Protein AF-A0A2V0P336-F1 (afdb_monomer_lite)

Foldseek 3Di:
DDDDDDDDDDDDPPVPDDDPDDPPPPPDDDVVNLVVQQVVQQVQLVVVLVVQQCDDDVPDGSCVQQVLVSPDRDRHHPVVVVVVCPDPPDCPLVVVVSVCLSVLEAAEEEEEEAPLLQPPPAPDGCPRRPQNVVQVSSCRRRVSYHYHYAYLYYYLDALLVCLVVVPVRDPPPHSYYHYYHPVNLDDDPPDPPRVVSNVSSVVVVVD

Structure (mmCIF, N/CA/C/O backbone):
data_AF-A0A2V0P336-F1
#
_entry.id   AF-A0A2V0P336-F1
#
loop_
_atom_site.group_PDB
_atom_site.id
_atom_site.type_symbol
_atom_site.label_atom_id
_atom_site.label_alt_id
_atom_site.label_comp_id
_atom_site.label_asym_id
_atom_site.label_entity_id
_atom_site.label_seq_id
_atom_site.pdbx_PDB_ins_code
_atom_site.Cartn_x
_atom_site.Cartn_y
_atom_site.Cartn_z
_atom_site.occupancy
_atom_site.B_iso_or_equiv
_atom_site.auth_seq_id
_atom_site.auth_comp_id
_atom_site.auth_asym_id
_atom_site.auth_atom_id
_atom_site.pdbx_PDB_model_num
ATOM 1 N N . MET A 1 1 ? 19.874 -61.525 -12.752 1.00 28.67 1 MET A N 1
ATOM 2 C CA . MET A 1 1 ? 21.130 -60.911 -13.242 1.00 28.67 1 MET A CA 1
ATOM 3 C C . MET A 1 1 ? 20.823 -60.148 -14.526 1.00 28.67 1 MET A C 1
ATOM 5 O O . MET A 1 1 ? 19.992 -60.654 -15.264 1.00 28.67 1 MET A O 1
ATOM 9 N N . PRO A 1 2 ? 21.497 -59.044 -14.878 1.00 37.62 2 PRO A N 1
ATOM 10 C CA . PRO A 1 2 ? 21.950 -57.900 -14.089 1.00 37.62 2 PRO A CA 1
ATOM 11 C C . PRO A 1 2 ? 21.324 -56.574 -14.598 1.00 37.62 2 PRO A C 1
ATOM 13 O O . PRO A 1 2 ? 20.992 -56.417 -15.767 1.00 37.62 2 PRO A O 1
ATOM 16 N N . ARG A 1 3 ? 21.187 -55.595 -13.695 1.00 39.00 3 ARG A N 1
ATOM 17 C CA . ARG A 1 3 ? 20.957 -54.176 -14.029 1.00 39.00 3 ARG A CA 1
ATOM 18 C C . ARG A 1 3 ? 22.261 -53.560 -14.552 1.00 39.00 3 ARG A C 1
ATOM 20 O O . ARG A 1 3 ? 23.296 -53.867 -13.961 1.00 39.00 3 ARG A O 1
ATOM 27 N N . PRO A 1 4 ? 22.237 -52.583 -15.469 1.00 33.78 4 PRO A N 1
ATOM 28 C CA . PRO A 1 4 ? 23.302 -51.598 -15.549 1.00 33.78 4 PRO A CA 1
ATOM 29 C C . PRO A 1 4 ? 22.960 -50.380 -14.670 1.00 33.78 4 PRO A C 1
ATOM 31 O O . PRO A 1 4 ? 21.911 -49.755 -14.813 1.00 33.78 4 PRO A O 1
ATOM 34 N N . ARG A 1 5 ? 23.855 -50.068 -13.725 1.00 34.59 5 ARG A N 1
ATOM 35 C CA . ARG A 1 5 ? 24.052 -48.722 -13.150 1.00 34.59 5 ARG A CA 1
ATOM 36 C C . ARG A 1 5 ? 25.302 -48.092 -13.826 1.00 34.59 5 ARG A C 1
ATOM 38 O O . ARG A 1 5 ? 25.882 -48.736 -14.692 1.00 34.59 5 ARG A O 1
ATOM 45 N N . PRO A 1 6 ? 25.752 -46.891 -13.428 1.00 44.31 6 PRO A N 1
ATOM 46 C CA . PRO A 1 6 ? 25.523 -45.609 -14.084 1.00 44.31 6 PRO A CA 1
ATOM 47 C C . PRO A 1 6 ? 26.838 -45.033 -14.667 1.00 44.31 6 PRO A C 1
ATOM 49 O O . PRO A 1 6 ? 27.887 -45.656 -14.570 1.00 44.31 6 PRO A O 1
ATOM 52 N N . ALA A 1 7 ? 26.772 -43.798 -15.170 1.00 31.38 7 ALA A N 1
ATOM 53 C CA . ALA A 1 7 ? 27.899 -42.913 -15.501 1.00 31.38 7 ALA A CA 1
ATOM 54 C C . ALA A 1 7 ? 28.526 -43.050 -16.901 1.00 31.38 7 ALA A C 1
ATOM 56 O O . ALA A 1 7 ? 29.595 -43.611 -17.086 1.00 31.38 7 ALA A O 1
ATOM 57 N N . LEU A 1 8 ? 27.890 -42.375 -17.856 1.00 29.52 8 LEU A N 1
ATOM 58 C CA . LEU A 1 8 ? 28.533 -41.400 -18.747 1.00 29.52 8 LEU A CA 1
ATOM 59 C C . LEU A 1 8 ? 27.446 -40.335 -18.990 1.00 29.52 8 LEU A C 1
ATOM 61 O O . LEU A 1 8 ? 26.466 -40.585 -19.677 1.00 29.52 8 LEU A O 1
ATOM 65 N N . ALA A 1 9 ? 27.338 -39.289 -18.170 1.00 27.06 9 ALA A N 1
ATOM 66 C CA . ALA A 1 9 ? 28.125 -38.063 -18.272 1.00 27.06 9 ALA A CA 1
ATOM 67 C C . ALA A 1 9 ? 28.260 -37.575 -19.726 1.00 27.06 9 ALA A C 1
ATOM 69 O O . ALA A 1 9 ? 28.961 -38.178 -20.528 1.00 27.06 9 ALA A O 1
ATOM 70 N N . ALA A 1 10 ? 27.612 -36.435 -19.986 1.00 34.81 10 ALA A N 1
ATOM 71 C CA . ALA A 1 10 ? 27.871 -35.518 -21.092 1.00 34.81 10 ALA A CA 1
ATOM 72 C C . ALA A 1 10 ? 27.523 -35.997 -22.513 1.00 34.81 10 ALA A C 1
ATOM 74 O O . ALA A 1 10 ? 28.408 -36.292 -23.302 1.00 34.81 10 ALA A O 1
ATOM 75 N N . ALA A 1 11 ? 26.232 -35.948 -22.862 1.00 31.33 11 ALA A N 1
ATOM 76 C CA . ALA A 1 11 ? 25.760 -35.425 -24.155 1.00 31.33 11 ALA A CA 1
ATOM 77 C C . ALA A 1 11 ? 24.226 -35.494 -24.239 1.00 31.33 11 ALA A C 1
ATOM 79 O O . ALA A 1 11 ? 23.678 -36.409 -24.835 1.00 31.33 11 ALA A O 1
ATOM 80 N N . LEU A 1 12 ? 23.532 -34.543 -23.606 1.00 29.36 12 LEU A N 1
ATOM 81 C CA . LEU A 1 12 ? 22.364 -33.848 -24.183 1.00 29.36 12 LEU A CA 1
ATOM 82 C C . LEU A 1 12 ? 21.959 -32.677 -23.265 1.00 29.36 12 LEU A C 1
ATOM 84 O O . LEU A 1 12 ? 20.810 -32.489 -22.881 1.00 29.36 12 LEU A O 1
ATOM 88 N N . LEU A 1 13 ? 22.963 -31.886 -22.884 1.00 32.00 13 LEU A N 1
ATOM 89 C CA . LEU A 1 13 ? 22.831 -30.635 -22.133 1.00 32.00 13 LEU A CA 1
ATOM 90 C C . LEU A 1 13 ? 22.978 -29.444 -23.097 1.00 32.00 13 LEU A C 1
ATOM 92 O O . LEU A 1 13 ? 23.672 -28.475 -22.823 1.00 32.00 13 LEU A O 1
ATOM 96 N N . LEU A 1 14 ? 22.339 -29.556 -24.265 1.00 32.09 14 LEU A N 1
ATOM 97 C CA . LEU A 1 14 ? 22.326 -28.548 -25.329 1.00 32.09 14 LEU A CA 1
ATOM 98 C C . LEU A 1 14 ? 20.979 -28.581 -26.071 1.00 32.09 14 LEU A C 1
ATOM 100 O O . LEU A 1 14 ? 20.887 -28.809 -27.268 1.00 32.09 14 LEU A O 1
ATOM 104 N N . ALA A 1 15 ? 19.912 -28.349 -25.309 1.00 30.61 15 ALA A N 1
ATOM 105 C CA . ALA A 1 15 ? 18.692 -27.695 -25.797 1.00 30.61 15 ALA A CA 1
ATOM 106 C C . ALA A 1 15 ? 18.216 -26.611 -24.801 1.00 30.61 15 ALA A C 1
ATOM 108 O O . ALA A 1 15 ? 17.053 -26.225 -24.771 1.00 30.61 15 ALA A O 1
ATOM 109 N N . LEU A 1 16 ? 19.150 -26.122 -23.977 1.00 35.59 16 LEU A N 1
ATOM 110 C CA . LEU A 1 16 ? 19.031 -24.984 -23.066 1.00 35.59 16 LEU A CA 1
ATOM 111 C C . LEU A 1 16 ? 20.161 -24.005 -23.401 1.00 35.59 16 LEU A C 1
ATOM 113 O O . LEU A 1 16 ? 21.088 -23.825 -22.626 1.00 35.59 16 LEU A O 1
ATOM 117 N N . CYS A 1 17 ? 20.131 -23.473 -24.621 1.00 37.69 17 CYS A N 1
ATOM 118 C CA . CYS A 1 17 ? 20.831 -22.255 -25.036 1.00 37.69 17 CYS A CA 1
ATOM 119 C C . CYS A 1 17 ? 20.373 -21.929 -26.459 1.00 37.69 17 CYS A C 1
ATOM 121 O O . CYS A 1 17 ? 20.983 -22.328 -27.445 1.00 37.69 17 CYS A O 1
ATOM 123 N N . GLY A 1 18 ? 19.240 -21.241 -26.545 1.00 26.92 18 GLY A N 1
ATOM 124 C CA . GLY A 1 18 ? 18.697 -20.703 -27.781 1.00 26.92 18 GLY A CA 1
ATOM 125 C C . GLY A 1 18 ? 17.983 -19.400 -27.466 1.00 26.92 18 GLY A C 1
ATOM 126 O O . GLY A 1 18 ? 16.852 -19.420 -27.002 1.00 26.92 18 GLY A O 1
ATOM 127 N N . ALA A 1 19 ? 18.693 -18.301 -27.708 1.00 32.72 19 ALA A N 1
ATOM 128 C CA . ALA A 1 19 ? 18.221 -16.921 -27.745 1.00 32.72 19 ALA A CA 1
ATOM 129 C C . ALA A 1 19 ? 17.730 -16.304 -26.421 1.00 32.72 19 ALA A C 1
ATOM 131 O O . ALA A 1 19 ? 16.547 -16.255 -26.089 1.00 32.72 19 ALA A O 1
ATOM 132 N N . ALA A 1 20 ? 18.675 -15.644 -25.751 1.00 39.09 20 ALA A N 1
ATOM 133 C CA . ALA A 1 20 ? 18.420 -14.327 -25.193 1.00 39.09 20 ALA A CA 1
ATOM 134 C C . ALA A 1 20 ? 17.909 -13.399 -26.315 1.00 39.09 20 ALA A C 1
ATOM 136 O O . ALA A 1 20 ? 18.700 -12.848 -27.070 1.00 39.09 20 ALA A O 1
ATOM 137 N N . ALA A 1 21 ? 16.587 -13.300 -26.456 1.00 33.31 21 ALA A N 1
ATOM 138 C CA . ALA A 1 21 ? 15.871 -12.242 -27.172 1.00 33.31 21 ALA A CA 1
ATOM 139 C C . ALA A 1 21 ? 14.367 -12.380 -26.875 1.00 33.31 21 ALA A C 1
ATOM 141 O O . ALA A 1 21 ? 13.582 -12.797 -27.717 1.00 33.31 21 ALA A O 1
ATOM 142 N N . ALA A 1 22 ? 13.956 -12.079 -25.644 1.00 34.31 22 ALA A N 1
ATOM 143 C CA . ALA A 1 22 ? 12.533 -11.980 -25.298 1.00 34.31 22 ALA A CA 1
ATOM 144 C C . ALA A 1 22 ? 12.230 -10.725 -24.466 1.00 34.31 22 ALA A C 1
ATOM 146 O O . ALA A 1 22 ? 11.292 -10.713 -23.674 1.00 34.31 22 ALA A O 1
ATOM 147 N N . ALA A 1 23 ? 13.034 -9.671 -24.639 1.00 35.41 23 ALA A N 1
ATOM 148 C CA . ALA A 1 23 ? 12.802 -8.377 -24.002 1.00 35.41 23 ALA A CA 1
ATOM 149 C C . ALA A 1 23 ? 12.023 -7.382 -24.890 1.00 35.41 23 ALA A C 1
ATOM 151 O O . ALA A 1 23 ? 11.482 -6.430 -24.347 1.00 35.41 23 ALA A O 1
ATOM 152 N N . ASP A 1 24 ? 11.865 -7.632 -26.198 1.00 29.84 24 ASP A N 1
ATOM 153 C CA . ASP A 1 24 ? 11.263 -6.650 -27.128 1.00 29.84 24 ASP A CA 1
ATOM 154 C C . ASP A 1 24 ? 9.905 -7.043 -27.744 1.00 29.84 24 ASP A C 1
ATOM 156 O O . ASP A 1 24 ? 9.356 -6.309 -28.557 1.00 29.84 24 ASP A O 1
ATOM 160 N N . ALA A 1 25 ? 9.288 -8.158 -27.339 1.00 33.72 25 ALA A N 1
ATOM 161 C CA . ALA A 1 25 ? 8.012 -8.600 -27.932 1.00 33.72 25 ALA A CA 1
ATOM 162 C C . ALA A 1 25 ? 6.744 -8.140 -27.177 1.00 33.72 25 ALA A C 1
ATOM 164 O O . ALA A 1 25 ? 5.633 -8.481 -27.575 1.00 33.72 25 ALA A O 1
ATOM 165 N N . ALA A 1 26 ? 6.869 -7.382 -26.081 1.00 41.66 26 ALA A N 1
ATOM 166 C CA . ALA A 1 26 ? 5.711 -6.948 -25.286 1.00 41.66 26 ALA A CA 1
ATOM 167 C C . ALA A 1 26 ? 5.076 -5.626 -25.767 1.00 41.66 26 ALA A C 1
ATOM 169 O O . ALA A 1 26 ? 4.039 -5.219 -25.238 1.00 41.66 26 ALA A O 1
ATOM 170 N N . ALA A 1 27 ? 5.683 -4.951 -26.747 1.00 42.09 27 ALA A N 1
ATOM 171 C CA . ALA A 1 27 ? 5.371 -3.564 -27.085 1.00 42.09 27 ALA A CA 1
ATOM 172 C C . ALA A 1 27 ? 4.472 -3.363 -28.317 1.00 42.09 27 ALA A C 1
ATOM 174 O O . ALA A 1 27 ? 4.346 -2.229 -28.763 1.00 42.09 27 ALA A O 1
ATOM 175 N N . ASP A 1 28 ? 3.807 -4.399 -28.842 1.00 46.00 28 ASP A N 1
ATOM 176 C CA . ASP A 1 28 ? 2.806 -4.183 -29.899 1.00 46.00 28 ASP A CA 1
ATOM 177 C C . ASP A 1 28 ? 1.629 -5.162 -29.831 1.00 46.00 28 ASP A C 1
ATOM 179 O O . ASP A 1 28 ? 1.381 -6.001 -30.696 1.00 46.00 28 ASP A O 1
ATOM 183 N N . MET A 1 29 ? 0.886 -5.085 -28.729 1.00 58.19 29 MET A N 1
ATOM 184 C CA . MET A 1 29 ? -0.449 -5.663 -28.677 1.00 58.19 29 MET A CA 1
ATOM 185 C C . MET A 1 29 ? -1.420 -4.589 -29.160 1.00 58.19 29 MET A C 1
ATOM 187 O O . MET A 1 29 ? -1.592 -3.577 -28.473 1.00 58.19 29 MET A O 1
ATOM 191 N N . SER A 1 30 ? -2.033 -4.797 -30.330 1.00 75.00 30 SER A N 1
ATOM 192 C CA . SER A 1 30 ? -3.002 -3.845 -30.886 1.00 75.00 30 SER A CA 1
ATOM 193 C C . SER A 1 30 ? -4.080 -3.514 -29.852 1.00 75.00 30 SER A C 1
ATOM 195 O O . SER A 1 30 ? -4.461 -4.366 -29.042 1.00 75.00 30 SER A O 1
ATOM 197 N N . ASP A 1 31 ? -4.595 -2.285 -29.852 1.00 80.50 31 ASP A N 1
ATOM 198 C CA . ASP A 1 31 ? -5.580 -1.862 -28.847 1.00 80.50 31 ASP A CA 1
ATOM 199 C C . ASP A 1 31 ? -6.822 -2.766 -28.830 1.00 80.50 31 ASP A C 1
ATOM 201 O O . ASP A 1 31 ? -7.370 -3.057 -27.768 1.00 80.50 31 ASP A O 1
ATOM 205 N N . ALA A 1 32 ? -7.178 -3.352 -29.977 1.00 80.69 32 ALA A N 1
ATOM 206 C CA . ALA A 1 32 ? -8.213 -4.377 -30.079 1.00 80.69 32 ALA A CA 1
ATOM 207 C C . ALA A 1 32 ? -7.883 -5.662 -29.293 1.00 80.69 32 ALA A C 1
ATOM 209 O O . ALA A 1 32 ? -8.769 -6.280 -28.704 1.00 80.69 32 ALA A O 1
ATOM 210 N N . ALA A 1 33 ? -6.621 -6.096 -29.270 1.00 80.75 33 ALA A N 1
ATOM 211 C CA . ALA A 1 33 ? -6.188 -7.245 -28.479 1.00 80.75 33 ALA A CA 1
ATOM 212 C C . ALA A 1 33 ? -6.187 -6.938 -26.972 1.00 80.75 33 ALA A C 1
ATOM 214 O O . ALA A 1 33 ? -6.624 -7.781 -26.184 1.00 80.75 33 ALA A O 1
ATOM 215 N N . LYS A 1 34 ? -5.778 -5.725 -26.570 1.00 79.69 34 LYS A N 1
ATOM 216 C CA . LYS A 1 34 ? -5.887 -5.268 -25.172 1.00 79.69 34 LYS A CA 1
ATOM 217 C C . LYS A 1 34 ? -7.346 -5.224 -24.717 1.00 79.69 34 LYS A C 1
ATOM 219 O O . LYS A 1 34 ? -7.657 -5.717 -23.634 1.00 79.69 34 LYS A O 1
ATOM 224 N N . GLU A 1 35 ? -8.241 -4.712 -25.557 1.00 84.56 35 GLU A N 1
ATOM 225 C CA . GLU A 1 35 ? -9.665 -4.608 -25.232 1.00 84.56 35 GLU A CA 1
ATOM 226 C C . GLU A 1 35 ? -10.336 -5.984 -25.133 1.00 84.56 35 GLU A C 1
ATOM 228 O O . GLU A 1 35 ? -11.036 -6.262 -24.160 1.00 84.56 35 GLU A O 1
ATOM 233 N N . ARG A 1 36 ? -10.034 -6.909 -26.056 1.00 84.00 36 ARG A N 1
ATOM 234 C CA . ARG A 1 36 ? -10.484 -8.310 -25.952 1.00 84.00 36 ARG A CA 1
ATOM 235 C C . ARG A 1 36 ? -10.001 -8.982 -24.666 1.00 84.00 36 ARG A C 1
ATOM 237 O O . ARG A 1 36 ? -10.772 -9.688 -24.021 1.00 84.00 36 ARG A O 1
ATOM 244 N N . SER A 1 37 ? -8.746 -8.750 -24.277 1.00 82.56 37 SER A N 1
ATOM 245 C CA . SER A 1 37 ? -8.184 -9.283 -23.029 1.00 82.56 37 SER A CA 1
ATOM 246 C C . SER A 1 37 ? -8.922 -8.748 -21.795 1.00 82.56 37 SER A C 1
ATOM 248 O O . SER A 1 37 ? -9.292 -9.523 -20.911 1.00 82.56 37 SER A O 1
ATOM 250 N N . ARG A 1 38 ? -9.223 -7.442 -21.762 1.00 83.62 38 ARG A N 1
ATOM 251 C CA . ARG A 1 38 ? -10.009 -6.804 -20.691 1.00 83.62 38 ARG A CA 1
ATOM 252 C C . ARG A 1 38 ? -11.441 -7.330 -20.624 1.00 83.62 38 ARG A C 1
ATOM 254 O O . ARG A 1 38 ? -11.927 -7.609 -19.529 1.00 83.62 38 ARG A O 1
ATOM 261 N N . ALA A 1 39 ? -12.104 -7.501 -21.767 1.00 85.69 39 ALA A N 1
ATOM 262 C CA . ALA A 1 39 ? -13.455 -8.056 -21.830 1.00 85.69 39 ALA A CA 1
ATOM 263 C C . ALA A 1 39 ? -13.496 -9.492 -21.281 1.00 85.69 39 ALA A C 1
ATOM 265 O O . ALA A 1 39 ? -14.290 -9.791 -20.389 1.00 85.69 39 ALA A O 1
ATOM 266 N N . ALA A 1 40 ? -12.568 -10.347 -21.721 1.00 85.00 40 ALA A N 1
ATOM 267 C CA . ALA A 1 40 ? -12.447 -11.716 -21.223 1.00 85.00 40 ALA A CA 1
ATOM 268 C C . ALA A 1 40 ? -12.114 -11.767 -19.720 1.00 85.00 40 ALA A C 1
ATOM 270 O O . ALA A 1 40 ? -12.647 -12.603 -18.989 1.00 85.00 40 ALA A O 1
ATOM 271 N N . ALA A 1 41 ? -11.251 -10.869 -19.228 1.00 86.38 41 ALA A N 1
ATOM 272 C CA . ALA A 1 41 ? -10.976 -10.737 -17.798 1.00 86.38 41 ALA A CA 1
ATOM 273 C C . ALA A 1 41 ? -12.244 -10.356 -17.022 1.00 86.38 41 ALA A C 1
ATOM 275 O O . ALA A 1 41 ? -12.536 -10.955 -15.986 1.00 86.38 41 ALA A O 1
ATOM 276 N N . SER A 1 42 ? -13.009 -9.394 -17.541 1.00 86.88 42 SER A N 1
ATOM 277 C CA . SER A 1 42 ? -14.255 -8.938 -16.935 1.00 86.88 42 SER A CA 1
ATOM 278 C C . SER A 1 42 ? -15.271 -10.072 -16.821 1.00 86.88 42 SER A C 1
ATOM 280 O O . SER A 1 42 ? -15.809 -10.282 -15.738 1.00 86.88 42 SER A O 1
ATOM 282 N N . GLU A 1 43 ? -15.490 -10.854 -17.878 1.00 87.62 43 GLU A N 1
ATOM 283 C CA . GLU A 1 43 ? -16.405 -12.004 -17.859 1.00 87.62 43 GLU A CA 1
ATOM 284 C C . GLU A 1 43 ? -15.997 -13.053 -16.807 1.00 87.62 43 GLU A C 1
ATOM 286 O O . GLU A 1 43 ? -16.818 -13.502 -16.000 1.00 87.62 43 GLU A O 1
ATOM 291 N N . GLN A 1 44 ? -14.702 -13.383 -16.732 1.00 89.12 44 GLN A N 1
ATOM 292 C CA . GLN A 1 44 ? -14.175 -14.313 -15.726 1.00 89.12 44 GLN A CA 1
ATOM 293 C C . GLN A 1 44 ? -14.404 -13.811 -14.294 1.00 89.12 44 GLN A C 1
ATOM 295 O O . GLN A 1 44 ? -14.733 -14.601 -13.400 1.00 89.12 44 GLN A O 1
ATOM 300 N N . TRP A 1 45 ? -14.228 -12.508 -14.061 1.00 89.31 45 TRP A N 1
ATOM 301 C CA . TRP A 1 45 ? -14.500 -11.896 -12.765 1.00 89.31 45 TRP A CA 1
ATOM 302 C C . TRP A 1 45 ? -15.986 -11.879 -12.437 1.00 89.31 45 TRP A C 1
ATOM 304 O O . TRP A 1 45 ? -16.331 -12.271 -11.326 1.00 89.31 45 TRP A O 1
ATOM 314 N N . HIS A 1 46 ? -16.863 -11.542 -13.385 1.00 87.62 46 HIS A N 1
ATOM 315 C CA . HIS A 1 46 ? -18.314 -11.598 -13.186 1.00 87.62 46 HIS A CA 1
ATOM 316 C C . HIS A 1 46 ? -18.760 -12.991 -12.729 1.00 87.62 46 HIS A C 1
ATOM 318 O O . HIS A 1 46 ? -19.380 -13.125 -11.674 1.00 87.62 46 HIS A O 1
ATOM 324 N N . GLY A 1 47 ? -18.360 -14.051 -13.440 1.00 87.19 47 GLY A N 1
ATOM 325 C CA . GLY A 1 47 ? -18.711 -15.422 -13.057 1.00 87.19 47 GLY A CA 1
ATOM 326 C C . GLY A 1 47 ? -18.111 -15.864 -11.713 1.00 87.19 47 GLY A C 1
ATOM 327 O O . GLY A 1 47 ? -18.666 -16.717 -11.015 1.00 87.19 47 GLY A O 1
ATOM 328 N N . ARG A 1 48 ? -16.963 -15.308 -11.310 1.00 86.62 48 ARG A N 1
ATOM 329 C CA . ARG A 1 48 ? -16.343 -15.595 -10.007 1.00 86.62 48 ARG A CA 1
ATOM 330 C C . ARG A 1 48 ? -17.036 -14.858 -8.865 1.00 86.62 48 ARG A C 1
ATOM 332 O O . ARG A 1 48 ? -17.325 -15.478 -7.846 1.00 86.62 48 ARG A O 1
ATOM 339 N N . LEU A 1 49 ? -17.292 -13.566 -9.034 1.00 85.62 49 LEU A N 1
ATOM 340 C CA . LEU A 1 49 ? -17.946 -12.720 -8.041 1.00 85.62 49 LEU A CA 1
ATOM 341 C C . LEU A 1 49 ? -19.398 -13.151 -7.833 1.00 85.62 49 LEU A C 1
ATOM 343 O O . LEU A 1 49 ? -19.820 -13.240 -6.689 1.00 85.62 49 LEU A O 1
ATOM 347 N N . HIS A 1 50 ? -20.114 -13.543 -8.893 1.00 85.69 50 HIS A N 1
ATOM 348 C CA . HIS A 1 50 ? -21.457 -14.122 -8.785 1.00 85.69 50 HIS A CA 1
ATOM 349 C C . HIS A 1 50 ? -21.472 -15.384 -7.909 1.00 85.69 50 HIS A C 1
ATOM 351 O O . HIS A 1 50 ? -22.309 -15.526 -7.022 1.00 85.69 50 HIS A O 1
ATOM 357 N N . ARG A 1 51 ? -20.505 -16.293 -8.103 1.00 87.19 51 ARG A N 1
ATOM 358 C CA . ARG A 1 51 ? -20.375 -17.496 -7.263 1.00 87.19 51 ARG A CA 1
ATOM 359 C C . ARG A 1 51 ? -20.042 -17.166 -5.814 1.00 87.19 51 ARG A C 1
ATOM 361 O O . ARG A 1 51 ? -20.584 -17.807 -4.926 1.00 87.19 51 ARG A O 1
ATOM 368 N N . LEU A 1 52 ? -19.164 -16.190 -5.579 1.00 85.88 52 LEU A N 1
ATOM 369 C CA . LEU A 1 52 ? -18.831 -15.742 -4.225 1.00 85.88 52 LEU A CA 1
ATOM 370 C C . LEU A 1 52 ? -20.033 -15.095 -3.537 1.00 85.88 52 LEU A C 1
ATOM 372 O O . LEU A 1 52 ? -20.298 -15.409 -2.387 1.00 85.88 52 LEU A O 1
ATOM 376 N N . ALA A 1 53 ? -20.773 -14.245 -4.245 1.00 84.38 53 ALA A N 1
ATOM 377 C CA . ALA A 1 53 ? -21.973 -13.583 -3.748 1.00 84.38 53 ALA A CA 1
ATOM 378 C C . ALA A 1 53 ? -23.076 -14.583 -3.356 1.00 84.38 53 ALA A C 1
ATOM 380 O O . ALA A 1 53 ? -23.787 -14.354 -2.383 1.00 84.38 53 ALA A O 1
ATOM 381 N N . ALA A 1 54 ? -23.181 -15.709 -4.068 1.00 86.62 54 ALA A N 1
ATOM 382 C CA . ALA A 1 54 ? -24.143 -16.769 -3.769 1.00 86.62 54 ALA A CA 1
ATOM 383 C C . ALA A 1 54 ? -23.790 -17.615 -2.528 1.00 86.62 54 ALA A C 1
ATOM 385 O O . ALA A 1 54 ? -24.630 -18.385 -2.062 1.00 86.62 54 ALA A O 1
ATOM 386 N N . LEU A 1 55 ? -22.566 -17.510 -1.994 1.00 88.31 55 LEU A N 1
ATOM 387 C CA . LEU A 1 55 ? -22.180 -18.241 -0.788 1.00 88.31 55 LEU A CA 1
ATOM 388 C C . LEU A 1 55 ? -22.923 -17.694 0.432 1.00 88.31 55 LEU A C 1
ATOM 390 O O . LEU A 1 55 ? -23.039 -16.482 0.623 1.00 88.31 55 LEU A O 1
ATOM 394 N N . ARG A 1 56 ? -23.369 -18.612 1.289 1.00 86.50 56 ARG A N 1
ATOM 395 C CA . ARG A 1 56 ? -23.967 -18.306 2.587 1.00 86.50 56 ARG A CA 1
ATOM 396 C C . ARG A 1 56 ? -23.113 -18.902 3.695 1.00 86.50 56 ARG A C 1
ATOM 398 O O . ARG A 1 56 ? -22.582 -20.001 3.541 1.00 86.50 56 ARG A O 1
ATOM 405 N N . VAL A 1 57 ? -22.979 -18.158 4.781 1.00 80.25 57 VAL A N 1
ATOM 406 C CA . VAL A 1 57 ? -22.387 -18.614 6.037 1.00 80.25 57 VAL A CA 1
ATOM 407 C C . VAL A 1 57 ? -23.439 -18.355 7.099 1.00 80.25 57 VAL A C 1
ATOM 409 O O . VAL A 1 57 ? -23.773 -17.200 7.363 1.00 80.25 57 VAL A O 1
ATOM 412 N N . ASP A 1 58 ? -24.001 -19.434 7.636 1.00 85.06 58 ASP A N 1
ATOM 413 C CA . ASP A 1 58 ? -25.200 -19.394 8.473 1.00 85.06 58 ASP A CA 1
ATOM 414 C C . ASP A 1 58 ? -26.319 -18.591 7.776 1.00 85.06 58 ASP A C 1
ATOM 416 O O . ASP A 1 58 ? -26.634 -18.829 6.602 1.00 85.06 58 ASP A O 1
ATOM 420 N N . ASP A 1 59 ? -26.889 -17.601 8.461 1.00 83.56 59 ASP A N 1
ATOM 421 C CA . ASP A 1 59 ? -27.966 -16.767 7.929 1.00 83.56 59 ASP A CA 1
ATOM 422 C C . ASP A 1 59 ? -27.475 -15.614 7.035 1.00 83.56 59 ASP A C 1
ATOM 424 O O . ASP A 1 59 ? -28.283 -14.978 6.351 1.00 83.56 59 ASP A O 1
ATOM 428 N N . PHE A 1 60 ? -26.163 -15.365 6.960 1.00 78.69 60 PHE A N 1
ATOM 429 C CA . PHE A 1 60 ? -25.586 -14.251 6.204 1.00 78.69 60 PHE A CA 1
ATOM 430 C C . PHE A 1 60 ? -25.164 -14.683 4.799 1.00 78.69 60 PHE A C 1
ATOM 432 O O . PHE A 1 60 ? -24.441 -15.670 4.631 1.00 78.69 60 PHE A O 1
ATOM 439 N N . SER A 1 61 ? -25.547 -13.922 3.766 1.00 83.62 61 SER A N 1
ATOM 440 C CA . SER A 1 61 ? -24.895 -14.081 2.464 1.00 83.62 61 SER A CA 1
ATOM 441 C C . SER A 1 61 ? -23.598 -13.279 2.407 1.00 83.62 61 SER A C 1
ATOM 443 O O . SER A 1 61 ? -23.466 -12.184 2.962 1.00 83.62 61 SER A O 1
ATOM 445 N N . VAL A 1 62 ? -22.624 -13.820 1.683 1.00 82.62 62 VAL A N 1
ATOM 446 C CA . VAL A 1 62 ? -21.369 -13.126 1.389 1.00 82.62 62 VAL A CA 1
ATOM 447 C C . VAL A 1 62 ? -21.626 -11.841 0.595 1.00 82.62 62 VAL A C 1
ATOM 449 O O . VAL A 1 62 ? -20.884 -10.873 0.757 1.00 82.62 62 VAL A O 1
ATOM 452 N N . ALA A 1 63 ? -22.682 -11.796 -0.223 1.00 83.00 63 ALA A N 1
ATOM 453 C CA . ALA A 1 63 ? -23.090 -10.583 -0.927 1.00 83.00 63 ALA A CA 1
ATOM 454 C C . ALA A 1 63 ? -23.517 -9.465 0.035 1.00 83.00 63 ALA A C 1
ATOM 456 O O . ALA A 1 63 ? -23.143 -8.313 -0.178 1.00 83.00 63 ALA A O 1
ATOM 457 N N . ASP A 1 64 ? -24.239 -9.797 1.105 1.00 80.62 64 ASP A N 1
ATOM 458 C CA . ASP A 1 64 ? -24.710 -8.811 2.085 1.00 80.62 64 ASP A CA 1
ATOM 459 C C . ASP A 1 64 ? -23.543 -8.223 2.884 1.00 80.62 64 ASP A C 1
ATOM 461 O O . ASP A 1 64 ? -23.498 -7.023 3.153 1.00 80.62 64 ASP A O 1
ATOM 465 N N . LEU A 1 65 ? -22.563 -9.064 3.226 1.00 76.94 65 LEU A N 1
ATOM 466 C CA . LEU A 1 65 ? -21.415 -8.658 4.034 1.00 76.94 65 LEU A CA 1
ATOM 467 C C . LEU A 1 65 ? -20.327 -7.947 3.218 1.00 76.94 65 LEU A C 1
ATOM 469 O O . LEU A 1 65 ? -19.741 -6.968 3.675 1.00 76.94 65 LEU A O 1
ATOM 473 N N . LEU A 1 66 ? -20.021 -8.461 2.024 1.00 81.81 66 LEU A N 1
ATOM 474 C CA . LEU A 1 66 ? -18.875 -8.040 1.213 1.00 81.81 66 LEU A CA 1
ATOM 475 C C . LEU A 1 66 ? -19.282 -7.409 -0.118 1.00 81.81 66 LEU A C 1
ATOM 477 O O . LEU A 1 66 ? -18.411 -7.100 -0.922 1.00 81.81 66 LEU A O 1
ATOM 481 N N . GLY A 1 67 ? -20.567 -7.165 -0.370 1.00 79.94 67 GLY A N 1
ATOM 482 C CA . GLY A 1 67 ? -21.058 -6.573 -1.618 1.00 79.94 67 GLY A CA 1
ATOM 483 C C . GLY A 1 67 ? -20.298 -5.317 -2.069 1.00 79.94 67 GLY A C 1
ATOM 484 O O . GLY A 1 67 ? -19.900 -5.245 -3.230 1.00 79.94 67 GLY A O 1
ATOM 485 N N . PRO A 1 68 ? -20.027 -4.328 -1.195 1.00 81.62 68 PRO A N 1
ATOM 486 C CA . PRO A 1 68 ? -19.178 -3.187 -1.544 1.00 81.62 68 PRO A CA 1
ATOM 487 C C . PRO A 1 68 ? -17.737 -3.569 -1.931 1.00 81.62 68 PRO A C 1
ATOM 489 O O . PRO A 1 68 ? -17.217 -3.056 -2.916 1.00 81.62 68 PRO A O 1
ATOM 492 N N . VAL A 1 69 ? -17.121 -4.519 -1.221 1.00 80.69 69 VAL A N 1
ATOM 493 C CA . VAL A 1 69 ? -15.767 -5.041 -1.501 1.00 80.69 69 VAL A CA 1
ATOM 494 C C . VAL A 1 69 ? -15.733 -5.771 -2.851 1.00 80.69 69 VAL A C 1
ATOM 496 O O . VAL A 1 69 ? -14.812 -5.612 -3.647 1.00 80.69 69 VAL A O 1
ATOM 499 N N . LEU A 1 70 ? -16.769 -6.560 -3.139 1.00 78.75 70 LEU A N 1
ATOM 500 C CA . LEU A 1 70 ? -16.886 -7.372 -4.350 1.00 78.75 70 LEU A CA 1
ATOM 501 C C . LEU A 1 70 ? -17.211 -6.548 -5.605 1.00 78.75 70 LEU A C 1
ATOM 503 O O . LEU A 1 70 ? -17.096 -7.074 -6.707 1.00 78.75 70 LEU A O 1
ATOM 507 N N . ARG A 1 71 ? -17.582 -5.267 -5.469 1.00 79.38 71 ARG A N 1
ATOM 508 C CA . ARG A 1 71 ? -17.886 -4.369 -6.599 1.00 79.38 71 ARG A CA 1
ATOM 509 C C . ARG A 1 71 ? -16.650 -3.812 -7.313 1.00 79.38 71 ARG A C 1
ATOM 511 O O . ARG A 1 71 ? -16.797 -3.085 -8.294 1.00 79.38 71 ARG A O 1
ATOM 518 N N . HIS A 1 72 ? -15.441 -4.143 -6.862 1.00 82.06 72 HIS A N 1
ATOM 519 C CA . HIS A 1 72 ? -14.218 -3.705 -7.526 1.00 82.06 72 HIS A CA 1
ATOM 520 C C . HIS A 1 72 ? -14.135 -4.216 -8.975 1.00 82.06 72 HIS A C 1
ATOM 522 O O . HIS A 1 72 ? -14.264 -5.413 -9.242 1.00 82.06 72 HIS A O 1
ATOM 528 N N . ARG A 1 73 ? -13.862 -3.306 -9.918 1.00 82.19 73 ARG A N 1
ATOM 529 C CA . ARG A 1 73 ? -13.623 -3.656 -11.319 1.00 82.19 73 ARG A CA 1
ATOM 530 C C . ARG A 1 73 ? -12.155 -4.021 -11.515 1.00 82.19 73 ARG A C 1
ATOM 532 O O . ARG A 1 73 ? -11.288 -3.157 -11.502 1.00 82.19 73 ARG A O 1
ATOM 539 N N . TYR A 1 74 ? -11.898 -5.297 -11.760 1.00 82.44 74 TYR A N 1
ATOM 540 C CA . TYR A 1 74 ? -10.563 -5.788 -12.079 1.00 82.44 74 TYR A CA 1
ATOM 541 C C . TYR A 1 74 ? -10.228 -5.579 -13.560 1.00 82.44 74 TYR A C 1
ATOM 543 O O . TYR A 1 74 ? -11.013 -5.938 -14.438 1.00 82.44 74 TYR A O 1
ATOM 551 N N . GLU A 1 75 ? -9.032 -5.061 -13.835 1.00 82.25 75 GLU A N 1
ATOM 552 C CA . GLU A 1 75 ? -8.521 -4.893 -15.205 1.00 82.25 75 GLU A CA 1
ATOM 553 C C . GLU A 1 75 ? -7.721 -6.104 -15.703 1.00 82.25 75 GLU A C 1
ATOM 555 O O . GLU A 1 75 ? -7.612 -6.328 -16.908 1.00 82.25 75 GLU A O 1
ATOM 560 N N . LEU A 1 76 ? -7.174 -6.900 -14.779 1.00 86.94 76 LEU A N 1
ATOM 561 C CA . LEU A 1 76 ? -6.361 -8.076 -15.084 1.00 86.94 76 LEU A CA 1
ATOM 562 C C . LEU A 1 76 ? -7.166 -9.373 -14.903 1.00 86.94 76 LEU A C 1
ATOM 564 O O . LEU A 1 76 ? -7.970 -9.464 -13.968 1.00 86.94 76 LEU A O 1
ATOM 568 N N . PRO A 1 77 ? -6.919 -10.422 -15.714 1.00 89.06 77 PRO A N 1
ATOM 569 C CA . PRO A 1 77 ? -7.506 -11.741 -15.505 1.00 89.06 77 PRO A CA 1
ATOM 570 C C . PRO A 1 77 ? -7.257 -12.284 -14.085 1.00 89.06 77 PRO A C 1
ATOM 572 O O . PRO A 1 77 ? -6.170 -12.079 -13.528 1.00 89.06 77 PRO A O 1
ATOM 575 N N . PRO A 1 78 ? -8.188 -13.067 -13.504 1.00 88.12 78 PRO A N 1
ATOM 576 C CA . PRO A 1 78 ? -8.027 -13.642 -12.168 1.00 88.12 78 PRO A CA 1
ATOM 577 C C . PRO A 1 78 ? -6.727 -14.428 -11.966 1.00 88.12 78 PRO A C 1
ATOM 579 O O . PRO A 1 78 ? -6.194 -14.466 -10.860 1.00 88.12 78 PRO A O 1
ATOM 582 N N . THR A 1 79 ? -6.209 -15.074 -13.013 1.00 89.62 79 THR A N 1
ATOM 583 C CA . THR A 1 79 ? -4.941 -15.816 -12.966 1.00 89.62 79 THR A CA 1
ATOM 584 C C . THR A 1 79 ? -3.733 -14.897 -12.794 1.00 89.62 79 THR A C 1
ATOM 586 O O . THR A 1 79 ? -2.817 -15.257 -12.061 1.00 89.62 79 THR A O 1
ATOM 589 N N . GLN A 1 80 ? -3.732 -13.711 -13.407 1.00 90.06 80 GLN A N 1
ATOM 590 C CA . GLN A 1 80 ? -2.669 -12.719 -13.238 1.00 90.06 80 GLN A CA 1
ATOM 591 C C . GLN A 1 80 ? -2.733 -12.070 -11.855 1.00 90.06 80 GLN A C 1
ATOM 593 O O . GLN A 1 80 ? -1.712 -11.986 -11.182 1.00 90.06 80 GLN A O 1
ATOM 598 N N . VAL A 1 81 ? -3.934 -11.727 -11.377 1.00 89.00 81 VAL A N 1
ATOM 599 C CA . VAL A 1 81 ? -4.115 -11.216 -10.007 1.00 89.00 81 VAL A CA 1
ATOM 600 C C . VAL A 1 81 ? -3.668 -12.249 -8.970 1.00 89.00 81 VAL A C 1
ATOM 602 O O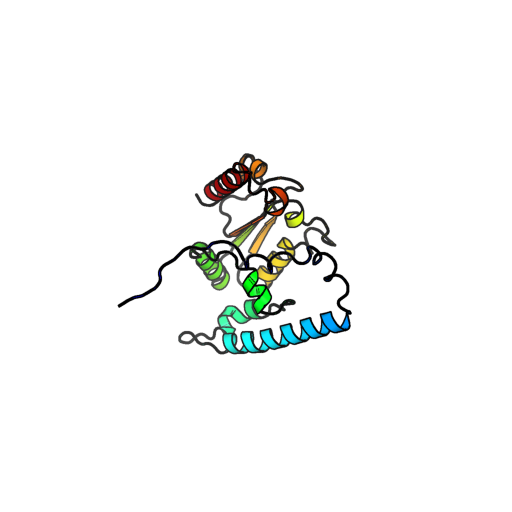 . VAL A 1 81 ? -3.003 -11.912 -8.004 1.00 89.00 81 VAL A O 1
ATOM 605 N N . LYS A 1 82 ? -3.945 -13.542 -9.175 1.00 89.56 82 LYS A N 1
ATOM 606 C CA . LYS A 1 82 ? -3.440 -14.589 -8.269 1.00 89.56 82 LYS A CA 1
ATOM 607 C C . LYS A 1 82 ? -1.910 -14.661 -8.228 1.00 89.56 82 LYS A C 1
ATOM 609 O O . LYS A 1 82 ? -1.368 -14.978 -7.177 1.00 89.56 82 LYS A O 1
ATOM 614 N N . LYS A 1 83 ? -1.220 -14.364 -9.335 1.00 91.31 83 LYS A N 1
ATOM 615 C CA . LYS A 1 83 ? 0.252 -14.351 -9.387 1.00 91.31 83 LYS A CA 1
ATOM 616 C C . LYS A 1 83 ? 0.871 -13.189 -8.607 1.00 91.31 83 LYS A C 1
ATOM 618 O O . LYS A 1 83 ? 2.046 -13.278 -8.274 1.00 91.31 83 LYS A O 1
ATOM 623 N N . SER A 1 84 ? 0.114 -12.134 -8.291 1.00 90.81 84 SER A N 1
ATOM 624 C CA . SER A 1 84 ? 0.624 -11.042 -7.451 1.00 90.81 84 SER A CA 1
ATOM 625 C C . SER A 1 84 ? 0.718 -11.427 -5.970 1.00 90.81 84 SER A C 1
ATOM 627 O O . SER A 1 84 ? 1.376 -10.733 -5.199 1.00 90.81 84 SER A O 1
ATOM 629 N N . LEU A 1 85 ? 0.081 -12.528 -5.550 1.00 92.25 85 LEU A N 1
ATOM 630 C CA . LEU A 1 85 ? 0.183 -13.041 -4.188 1.00 92.25 85 LEU A CA 1
ATOM 631 C C . LEU A 1 85 ? 1.456 -13.883 -4.036 1.00 92.25 85 LEU A C 1
ATOM 633 O O . LEU A 1 85 ? 1.445 -15.092 -4.254 1.00 92.25 85 LEU A O 1
ATOM 637 N N . VAL A 1 86 ? 2.551 -13.232 -3.644 1.00 92.44 86 VAL A N 1
ATOM 638 C CA . VAL A 1 86 ? 3.857 -13.889 -3.452 1.00 92.44 86 VAL A CA 1
ATOM 639 C C . VAL A 1 86 ? 3.916 -14.658 -2.130 1.00 92.44 86 VAL A C 1
ATOM 641 O O . VAL A 1 86 ? 4.436 -15.769 -2.073 1.00 92.44 86 VAL A O 1
ATOM 644 N N . TYR A 1 87 ? 3.367 -14.083 -1.058 1.00 91.81 87 TYR A N 1
ATOM 645 C CA . TYR A 1 87 ? 3.374 -14.680 0.274 1.00 91.81 87 TYR A CA 1
ATOM 646 C C . TYR A 1 87 ? 2.136 -14.241 1.057 1.00 91.81 87 TYR A C 1
ATOM 648 O O . TYR A 1 87 ? 1.913 -13.049 1.249 1.00 91.81 87 TYR A O 1
ATOM 656 N N . LEU A 1 88 ? 1.320 -15.200 1.507 1.00 89.88 88 LEU A N 1
ATOM 657 C CA . LEU A 1 88 ? 0.119 -14.906 2.300 1.00 89.88 88 LEU A CA 1
ATOM 658 C C . LEU A 1 88 ? 0.444 -14.696 3.787 1.00 89.88 88 LEU A C 1
ATOM 660 O O . LEU A 1 88 ? -0.204 -13.889 4.452 1.00 89.88 88 LEU A O 1
ATOM 664 N N . GLY A 1 89 ? 1.439 -15.428 4.295 1.00 90.12 89 GLY A N 1
ATOM 665 C CA . GLY A 1 89 ? 1.852 -15.393 5.694 1.00 90.12 89 GLY A CA 1
ATOM 666 C C . GLY A 1 89 ? 0.726 -15.649 6.701 1.00 90.12 89 GLY A C 1
ATOM 667 O O . GLY A 1 89 ? -0.344 -16.171 6.380 1.00 90.12 89 GLY A O 1
ATOM 668 N N . ALA A 1 90 ? 0.984 -15.272 7.954 1.00 92.69 90 ALA A N 1
ATOM 669 C CA . ALA A 1 90 ? -0.032 -15.241 8.995 1.00 92.69 90 ALA A CA 1
ATOM 670 C C . ALA A 1 90 ? -0.865 -13.959 8.857 1.00 92.69 90 ALA A C 1
ATOM 672 O O . ALA A 1 90 ? -0.372 -12.852 9.049 1.00 92.69 90 ALA A O 1
ATOM 673 N N . ASN A 1 91 ? -2.153 -14.104 8.562 1.00 93.19 91 ASN A N 1
ATOM 674 C CA . ASN A 1 91 ? -3.057 -12.991 8.264 1.00 93.19 91 ASN A CA 1
ATOM 675 C C . ASN A 1 91 ? -4.009 -12.644 9.423 1.00 93.19 91 ASN A C 1
ATOM 677 O O . ASN A 1 91 ? -5.044 -12.025 9.196 1.00 93.19 91 ASN A O 1
ATOM 681 N N . GLN A 1 92 ? -3.690 -13.021 10.666 1.00 96.38 92 GLN A N 1
ATOM 682 C CA . GLN A 1 92 ? -4.560 -12.738 11.817 1.00 96.38 92 GLN A CA 1
ATOM 683 C C . GLN A 1 92 ? -4.751 -11.234 12.064 1.00 96.38 92 GLN A C 1
ATOM 685 O O . GLN A 1 92 ? -5.884 -10.786 12.224 1.00 96.38 92 GLN A O 1
ATOM 690 N N . ARG A 1 93 ? -3.670 -10.439 12.009 1.00 95.56 93 ARG A N 1
ATOM 691 C CA . ARG A 1 93 ? -3.747 -8.972 12.148 1.00 95.56 93 ARG A CA 1
ATOM 692 C C . ARG A 1 93 ? -4.578 -8.342 11.025 1.00 95.56 93 ARG A C 1
ATOM 694 O O . ARG A 1 93 ? -5.442 -7.518 11.293 1.00 95.56 93 ARG A O 1
ATOM 701 N N . LEU A 1 94 ? -4.404 -8.806 9.785 1.00 95.31 94 LEU A N 1
ATOM 702 C CA . LEU A 1 94 ? -5.214 -8.343 8.655 1.00 95.31 94 LEU A CA 1
ATOM 703 C C . LEU A 1 94 ? -6.694 -8.729 8.806 1.00 95.31 94 LEU A C 1
ATOM 705 O O . LEU A 1 94 ? -7.568 -7.913 8.539 1.00 95.31 94 LEU A O 1
ATOM 709 N N . ARG A 1 95 ? -6.997 -9.946 9.277 1.00 95.12 95 ARG A N 1
ATOM 710 C CA . ARG A 1 95 ? -8.377 -10.373 9.568 1.00 95.12 95 ARG A CA 1
ATOM 711 C C . ARG A 1 95 ? -9.027 -9.512 10.649 1.00 95.12 95 ARG A C 1
ATOM 713 O O . ARG A 1 95 ? -10.200 -9.192 10.498 1.00 95.12 95 ARG A O 1
ATOM 720 N N . ARG A 1 96 ? -8.279 -9.099 11.683 1.00 97.12 96 ARG A N 1
ATOM 721 C CA . ARG A 1 96 ? -8.751 -8.116 12.674 1.00 97.12 96 ARG A CA 1
ATOM 722 C C . ARG A 1 96 ? -9.131 -6.798 11.998 1.00 97.12 96 ARG A C 1
ATOM 724 O O . ARG A 1 96 ? -10.238 -6.332 12.218 1.00 97.12 96 ARG A O 1
ATOM 731 N N . VAL A 1 97 ? -8.264 -6.239 11.149 1.00 97.25 97 VAL A N 1
ATOM 732 C CA . VAL A 1 97 ? -8.557 -4.986 10.424 1.00 97.25 97 VAL A CA 1
ATOM 733 C C . VAL A 1 97 ? -9.814 -5.127 9.566 1.00 97.25 97 VAL A C 1
ATOM 735 O O . VAL A 1 97 ? -10.690 -4.272 9.616 1.00 97.25 97 VAL A O 1
ATOM 738 N N . VAL A 1 98 ? -9.949 -6.227 8.819 1.00 94.00 98 VAL A N 1
ATOM 739 C CA . VAL A 1 98 ? -11.150 -6.489 8.008 1.00 94.00 98 VAL A CA 1
ATOM 740 C C . VAL A 1 98 ? -12.397 -6.609 8.882 1.00 94.00 98 VAL A C 1
ATOM 742 O O . VAL A 1 98 ? -13.421 -6.025 8.553 1.00 94.00 98 VAL A O 1
ATOM 745 N N . HIS A 1 99 ? -12.324 -7.325 10.004 1.00 94.12 99 HIS A N 1
ATOM 746 C CA . HIS A 1 99 ? -13.424 -7.399 10.962 1.00 94.12 99 HIS A CA 1
ATOM 747 C C . HIS A 1 99 ? -13.810 -6.010 11.486 1.00 94.12 99 HIS A C 1
ATOM 749 O O . HIS A 1 99 ? -14.987 -5.661 11.483 1.00 94.12 99 HIS A O 1
ATOM 755 N N . ASP A 1 100 ? -12.829 -5.207 11.896 1.00 96.88 100 ASP A N 1
ATOM 756 C CA . ASP A 1 100 ? -13.048 -3.870 12.442 1.00 96.88 100 ASP A CA 1
ATOM 757 C C . ASP A 1 100 ? -13.682 -2.931 11.396 1.00 96.88 100 ASP A C 1
ATOM 759 O O . ASP A 1 100 ? -14.651 -2.236 11.706 1.00 96.88 100 ASP A O 1
ATOM 763 N N . LEU A 1 101 ? -13.243 -3.004 10.134 1.00 95.31 101 LEU A N 1
ATOM 764 C CA . LEU A 1 101 ? -13.888 -2.328 9.001 1.00 95.31 101 LEU A CA 1
ATOM 765 C C . LEU A 1 101 ? -15.344 -2.782 8.814 1.00 95.31 101 LEU A C 1
ATOM 767 O O . LEU A 1 101 ? -16.239 -1.953 8.640 1.00 95.31 101 LEU A O 1
ATOM 771 N N . LEU A 1 102 ? -15.599 -4.095 8.875 1.00 91.44 102 LEU A N 1
ATOM 772 C CA . LEU A 1 102 ? -16.936 -4.662 8.705 1.00 91.44 102 LEU A CA 1
ATOM 773 C C . LEU A 1 102 ? -17.895 -4.203 9.799 1.00 91.44 102 LEU A C 1
ATOM 775 O O . LEU A 1 102 ? -19.032 -3.868 9.484 1.00 91.44 102 LEU A O 1
ATOM 779 N N . VAL A 1 103 ? -17.459 -4.141 11.058 1.00 93.38 103 VAL A N 1
ATOM 780 C CA . VAL A 1 103 ? -18.294 -3.699 12.192 1.00 93.38 103 VAL A CA 1
ATOM 781 C C . VAL A 1 103 ? -18.311 -2.174 12.380 1.00 93.38 103 VAL A C 1
ATOM 783 O O . VAL A 1 103 ? -18.934 -1.688 13.319 1.00 93.38 103 VAL A O 1
ATOM 786 N N . GLY A 1 104 ? -17.674 -1.412 11.482 1.00 95.44 104 GLY A N 1
ATOM 787 C CA . GLY A 1 104 ? -17.726 0.054 11.461 1.00 95.44 104 GLY A CA 1
ATOM 788 C C . GLY A 1 104 ? -16.797 0.753 12.457 1.00 95.44 104 GLY A C 1
ATOM 789 O O . GLY A 1 104 ? -16.988 1.930 12.755 1.00 95.44 104 GLY A O 1
ATOM 790 N N . ARG A 1 105 ? -15.780 0.064 12.985 1.00 97.81 105 ARG A N 1
ATOM 791 C CA . ARG A 1 105 ? -14.766 0.707 13.833 1.00 97.81 105 ARG A CA 1
ATOM 792 C C . ARG A 1 105 ? -13.889 1.638 12.994 1.00 97.81 105 ARG A C 1
ATOM 794 O O . ARG A 1 105 ? -13.583 1.282 11.855 1.00 97.81 105 ARG A O 1
ATOM 801 N N . PRO A 1 106 ? -13.471 2.802 13.521 1.00 98.06 106 PRO A N 1
ATOM 802 C CA . PRO A 1 106 ? -12.480 3.642 12.857 1.00 98.06 106 PRO A CA 1
ATOM 803 C C . PRO A 1 106 ? -11.184 2.866 12.626 1.00 98.06 106 PRO A C 1
ATOM 805 O O . PRO A 1 106 ? -10.760 2.121 13.507 1.00 98.06 106 PRO A O 1
ATOM 808 N N . ILE A 1 107 ? -10.580 3.046 11.455 1.00 98.31 107 ILE A N 1
ATOM 809 C CA . ILE A 1 107 ? -9.333 2.383 11.072 1.00 98.31 107 ILE A CA 1
ATOM 810 C C . ILE A 1 107 ? -8.379 3.413 10.485 1.00 98.31 107 ILE A C 1
ATOM 812 O O . ILE A 1 107 ? -8.745 4.191 9.601 1.00 98.31 107 ILE A O 1
ATOM 816 N N . SER A 1 108 ? -7.141 3.381 10.966 1.00 98.31 108 SER A N 1
ATOM 817 C CA . SER A 1 108 ? -6.043 4.187 10.445 1.00 98.31 108 SER A CA 1
ATOM 818 C C . SER A 1 108 ? -5.167 3.355 9.513 1.00 98.31 108 SER A C 1
ATOM 820 O O . SER A 1 108 ? -4.666 2.287 9.875 1.00 98.31 108 SER A O 1
ATOM 822 N N . ILE A 1 109 ? -4.984 3.833 8.284 1.00 98.50 109 ILE A N 1
ATOM 823 C CA . ILE A 1 109 ? -4.117 3.185 7.301 1.00 98.50 109 ILE A CA 1
ATOM 824 C C . ILE A 1 109 ? -2.959 4.098 6.914 1.00 98.50 109 ILE A C 1
ATOM 826 O O . ILE A 1 109 ? -3.063 5.324 6.938 1.00 98.50 109 ILE A O 1
ATOM 830 N N . GLY A 1 110 ? -1.844 3.515 6.506 1.00 98.38 110 GLY A N 1
ATOM 831 C CA . GLY A 1 110 ? -0.703 4.287 6.039 1.00 98.38 110 GLY A CA 1
ATOM 832 C C . GLY A 1 110 ? 0.125 3.538 5.030 1.00 98.38 110 GLY A C 1
ATOM 833 O O . GLY A 1 110 ? 0.002 2.324 4.876 1.00 98.38 110 GLY A O 1
ATOM 834 N N . ALA A 1 111 ? 0.994 4.273 4.357 1.00 98.62 111 ALA A N 1
ATOM 835 C CA . ALA A 1 111 ? 1.992 3.694 3.482 1.00 98.62 111 ALA A CA 1
ATOM 836 C C . ALA A 1 111 ? 3.350 4.344 3.723 1.00 98.62 111 ALA A C 1
ATOM 838 O O . ALA A 1 111 ? 3.449 5.562 3.868 1.00 98.62 111 ALA A O 1
ATOM 839 N N . ILE A 1 112 ? 4.389 3.518 3.728 1.00 98.56 112 ILE A N 1
ATOM 840 C CA . ILE A 1 112 ? 5.782 3.942 3.645 1.00 98.56 112 ILE A CA 1
ATOM 841 C C . ILE A 1 112 ?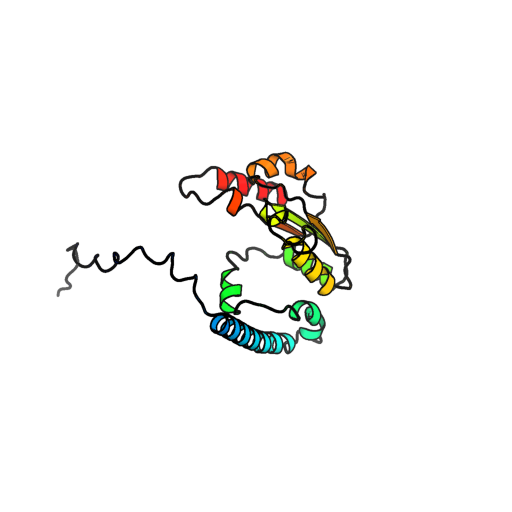 6.407 3.327 2.405 1.00 98.56 112 ILE A C 1
ATOM 843 O O . ILE A 1 112 ? 6.153 2.172 2.057 1.00 98.56 112 ILE A O 1
ATOM 847 N N . GLY A 1 113 ? 7.240 4.111 1.741 1.00 98.06 113 GLY A N 1
ATOM 848 C CA . GLY A 1 113 ? 7.959 3.641 0.580 1.00 98.06 113 GLY A CA 1
ATOM 849 C C . GLY A 1 113 ? 8.738 4.731 -0.120 1.00 98.06 113 GLY A C 1
ATOM 850 O O . GLY A 1 113 ? 8.953 5.815 0.434 1.00 98.06 113 GLY A O 1
ATOM 851 N N . GLY A 1 114 ? 9.155 4.420 -1.342 1.00 97.69 114 GLY A N 1
ATOM 852 C CA . GLY A 1 114 ? 9.888 5.338 -2.198 1.00 97.69 114 GLY A CA 1
ATOM 853 C C . GLY A 1 114 ? 8.997 6.273 -3.014 1.00 97.69 114 GLY A C 1
ATOM 854 O O . GLY A 1 114 ? 7.868 6.613 -2.657 1.00 97.69 114 GLY A O 1
ATOM 855 N N . SER A 1 115 ? 9.521 6.697 -4.165 1.00 97.69 115 SER A N 1
ATOM 856 C CA . SER A 1 115 ? 8.866 7.667 -5.053 1.00 97.69 115 SER A CA 1
ATOM 857 C C . SER A 1 115 ? 7.545 7.161 -5.632 1.00 97.69 115 SER A C 1
ATOM 859 O O . SER A 1 115 ? 6.637 7.962 -5.831 1.00 97.69 115 SER A O 1
ATOM 861 N N . ILE A 1 116 ? 7.413 5.853 -5.868 1.00 97.75 116 ILE A N 1
ATOM 862 C CA . ILE A 1 116 ? 6.176 5.241 -6.376 1.00 97.75 116 ILE A CA 1
ATOM 863 C C . ILE A 1 116 ? 5.059 5.412 -5.346 1.00 97.75 116 ILE A C 1
ATOM 865 O O . ILE A 1 116 ? 3.984 5.906 -5.677 1.00 97.75 116 ILE A O 1
ATOM 869 N N . THR A 1 117 ? 5.335 5.075 -4.085 1.00 98.50 117 THR A N 1
ATOM 870 C CA . THR A 1 117 ? 4.379 5.250 -2.985 1.00 98.50 117 THR A CA 1
ATOM 871 C C . THR A 1 117 ? 4.094 6.712 -2.680 1.00 98.50 117 THR A C 1
ATOM 873 O O . THR A 1 117 ? 2.950 7.053 -2.408 1.00 98.50 117 THR A O 1
ATOM 876 N N . HIS A 1 118 ? 5.075 7.601 -2.830 1.00 98.19 118 HIS A N 1
ATOM 877 C CA . HIS A 1 118 ? 4.837 9.045 -2.752 1.00 98.19 118 HIS A CA 1
ATOM 878 C C . HIS A 1 118 ? 3.887 9.562 -3.853 1.00 98.19 118 HIS A C 1
ATOM 880 O O . HIS A 1 118 ? 3.296 10.626 -3.706 1.00 98.19 118 HIS A O 1
ATOM 886 N N . GLY A 1 119 ? 3.726 8.820 -4.953 1.00 98.12 119 GLY A N 1
ATOM 887 C CA . GLY A 1 119 ? 2.840 9.172 -6.062 1.00 98.12 119 GLY A CA 1
ATOM 888 C C . GLY A 1 119 ? 3.552 9.758 -7.280 1.00 98.12 119 GLY A C 1
ATOM 889 O O . GLY A 1 119 ? 2.907 10.352 -8.144 1.00 98.12 119 GLY A O 1
ATOM 890 N N . ALA A 1 120 ? 4.874 9.605 -7.392 1.00 97.44 120 ALA A N 1
ATOM 891 C CA . ALA A 1 120 ? 5.604 10.056 -8.571 1.00 97.44 120 ALA A CA 1
ATOM 892 C C . ALA A 1 120 ? 4.990 9.461 -9.850 1.00 97.44 120 ALA A C 1
ATOM 894 O O . ALA A 1 120 ? 4.740 8.262 -9.929 1.00 97.44 120 ALA A O 1
ATOM 895 N N . LYS A 1 121 ? 4.785 10.318 -10.859 1.00 96.62 121 LYS A N 1
ATOM 896 C CA . LYS A 1 121 ? 4.132 10.006 -12.147 1.00 96.62 121 LYS A CA 1
ATOM 897 C C . LYS A 1 121 ? 2.622 9.741 -12.095 1.00 96.62 121 LYS A C 1
ATOM 899 O O . LYS A 1 121 ? 2.037 9.531 -13.154 1.00 96.62 121 LYS A O 1
ATOM 904 N N . ALA A 1 122 ? 1.972 9.829 -10.936 1.00 97.62 122 ALA A N 1
ATOM 905 C CA . ALA A 1 122 ? 0.521 9.977 -10.902 1.00 97.62 122 ALA A CA 1
ATOM 906 C C . ALA A 1 122 ? 0.120 11.301 -11.577 1.00 97.62 122 ALA A C 1
ATOM 908 O O . ALA A 1 122 ? 0.855 12.288 -11.494 1.00 97.62 122 ALA A O 1
ATOM 909 N N . SER A 1 123 ? -1.045 11.348 -12.230 1.00 97.94 123 SER A N 1
ATOM 910 C CA . SER A 1 123 ? -1.534 12.587 -12.856 1.00 97.94 123 SER A CA 1
ATOM 911 C C . SER A 1 123 ? -1.824 13.674 -11.819 1.00 97.94 123 SER A C 1
ATOM 913 O O . SER A 1 123 ? -1.674 14.862 -12.098 1.00 97.94 123 SER A O 1
ATOM 915 N N . LYS A 1 124 ? -2.193 13.259 -10.605 1.00 97.88 124 LYS A N 1
ATOM 916 C CA . LYS A 1 124 ? -2.360 14.104 -9.425 1.00 97.88 124 LYS A CA 1
ATOM 917 C C . LYS A 1 124 ? -2.026 13.323 -8.155 1.00 97.88 124 LYS A C 1
ATOM 919 O O . LYS A 1 124 ? -2.757 12.398 -7.782 1.00 97.88 124 LYS A O 1
ATOM 924 N N . ILE A 1 125 ? -0.919 13.696 -7.512 1.00 97.44 125 ILE A N 1
ATOM 925 C CA . ILE A 1 125 ? -0.498 13.160 -6.209 1.00 97.44 125 ILE A CA 1
ATOM 926 C C . ILE A 1 125 ? -1.566 13.494 -5.165 1.00 97.44 125 ILE A C 1
ATOM 928 O O . ILE A 1 125 ? -2.091 14.606 -5.144 1.00 97.44 125 ILE A O 1
ATOM 932 N N . GLY A 1 126 ? -1.900 12.525 -4.320 1.00 96.50 126 GLY A N 1
ATOM 933 C CA . GLY A 1 126 ? -2.965 12.615 -3.330 1.00 96.50 126 GLY A CA 1
ATOM 934 C C . GLY A 1 126 ? -4.333 12.186 -3.861 1.00 96.50 126 GLY A C 1
ATOM 935 O O . GLY A 1 126 ? -5.247 11.996 -3.062 1.00 96.50 126 GLY A O 1
ATOM 936 N N . GLU A 1 127 ? -4.494 11.954 -5.167 1.00 97.19 127 GLU A N 1
ATOM 937 C CA . GLU A 1 127 ? -5.792 11.591 -5.760 1.00 97.19 127 GLU A CA 1
ATOM 938 C C . GLU A 1 127 ? -5.750 10.361 -6.663 1.00 97.19 127 GLU A C 1
ATOM 940 O O . GLU A 1 127 ? -6.674 9.543 -6.619 1.00 97.19 127 GLU A O 1
ATOM 945 N N . THR A 1 128 ? -4.704 10.256 -7.483 1.00 97.56 128 THR A N 1
ATOM 946 C CA . THR A 1 128 ? -4.560 9.239 -8.541 1.00 97.56 128 THR A CA 1
ATOM 947 C C . THR A 1 128 ? -3.328 8.356 -8.361 1.00 97.56 128 THR A C 1
ATOM 949 O O . THR A 1 128 ? -3.110 7.445 -9.156 1.00 97.56 128 THR A O 1
ATOM 952 N N . ASP A 1 129 ? -2.523 8.598 -7.325 1.00 97.94 129 ASP A N 1
ATOM 953 C CA . ASP A 1 129 ? -1.510 7.643 -6.889 1.00 97.94 129 ASP A CA 1
ATOM 954 C C . ASP A 1 129 ? -2.164 6.395 -6.284 1.00 97.94 129 ASP A C 1
ATOM 956 O O . ASP A 1 129 ? -3.316 6.410 -5.840 1.00 97.94 129 ASP A O 1
ATOM 960 N N . TRP A 1 130 ? -1.419 5.290 -6.268 1.00 97.19 130 TRP A N 1
ATOM 961 C CA . TRP A 1 130 ? -1.978 3.998 -5.883 1.00 97.19 130 TRP A CA 1
ATOM 962 C C . TRP A 1 130 ? -2.499 3.992 -4.440 1.00 97.19 130 TRP A C 1
ATOM 964 O O . TRP A 1 130 ? -3.522 3.361 -4.173 1.00 97.19 130 TRP A O 1
ATOM 974 N N . PHE A 1 131 ? -1.846 4.704 -3.516 1.00 98.44 131 PHE A N 1
ATOM 975 C CA . PHE A 1 131 ? -2.242 4.697 -2.112 1.00 98.44 131 PHE A CA 1
ATOM 976 C C . PHE A 1 131 ? -3.534 5.489 -1.899 1.00 98.44 131 PHE A C 1
ATOM 978 O O . PHE A 1 131 ? -4.430 5.027 -1.186 1.00 98.44 131 PHE A O 1
ATOM 985 N N . SER A 1 132 ? -3.701 6.619 -2.587 1.00 98.25 132 SER A N 1
ATOM 986 C CA . SER A 1 132 ? -4.971 7.348 -2.612 1.00 98.25 132 SER A CA 1
ATOM 987 C C . SER A 1 132 ? -6.096 6.559 -3.282 1.00 98.25 132 SER A C 1
ATOM 989 O O . SER A 1 132 ? -7.232 6.592 -2.803 1.00 98.25 132 SER A O 1
ATOM 991 N N . LEU A 1 133 ? -5.808 5.796 -4.341 1.00 96.69 133 LEU A N 1
ATOM 992 C CA . LEU A 1 133 ? -6.793 4.904 -4.964 1.00 96.69 133 LEU A CA 1
ATOM 993 C C . LEU A 1 133 ? -7.219 3.769 -4.020 1.00 96.69 133 LEU A C 1
ATOM 995 O O . LEU A 1 133 ? -8.413 3.503 -3.891 1.00 96.69 133 LEU A O 1
ATOM 999 N N . VAL A 1 134 ? -6.273 3.147 -3.308 1.00 96.12 134 VAL A N 1
ATOM 1000 C CA . VAL A 1 134 ? -6.565 2.135 -2.277 1.00 96.12 134 VAL A CA 1
ATOM 1001 C C . VAL A 1 134 ? -7.371 2.741 -1.131 1.00 96.12 134 VAL A C 1
ATOM 1003 O O . VAL A 1 134 ? -8.365 2.156 -0.710 1.00 96.12 134 VAL A O 1
ATOM 1006 N N . THR A 1 135 ? -6.997 3.931 -0.661 1.00 97.81 135 THR A N 1
ATOM 1007 C CA . THR A 1 135 ? -7.715 4.645 0.404 1.00 97.81 135 THR A CA 1
ATOM 1008 C C . THR A 1 135 ? -9.164 4.918 0.009 1.00 97.81 135 THR A C 1
ATOM 1010 O O . THR A 1 135 ? -10.081 4.658 0.788 1.00 97.81 135 THR A O 1
ATOM 1013 N N . ARG A 1 136 ? -9.387 5.413 -1.214 1.00 96.25 136 ARG A N 1
ATOM 1014 C CA . ARG A 1 136 ? -10.727 5.648 -1.764 1.00 96.25 136 ARG A CA 1
ATOM 1015 C C . ARG A 1 136 ? -11.523 4.350 -1.833 1.00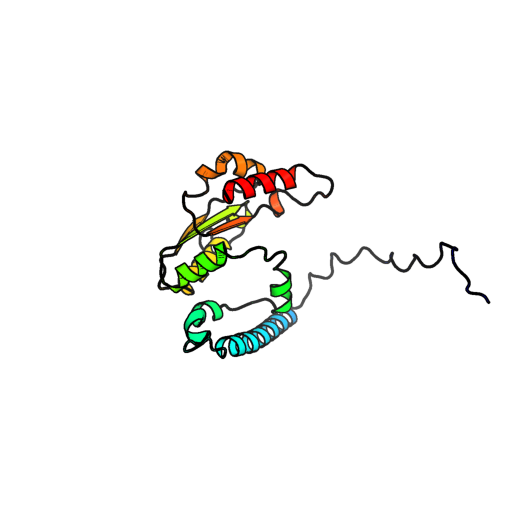 96.25 136 ARG A C 1
ATOM 1017 O O . ARG A 1 136 ? -12.623 4.291 -1.300 1.00 96.25 136 ARG A O 1
ATOM 1024 N N . TYR A 1 137 ? -10.924 3.296 -2.384 1.00 94.94 137 TYR A N 1
ATOM 1025 C CA . TYR A 1 137 ? -11.541 1.976 -2.431 1.00 94.94 137 TYR A CA 1
ATOM 1026 C C . TYR A 1 137 ? -11.948 1.474 -1.039 1.00 94.94 137 TYR A C 1
ATOM 1028 O O . TYR A 1 137 ? -13.058 0.981 -0.878 1.00 94.94 137 TYR A O 1
ATOM 1036 N N . MET A 1 138 ? -11.094 1.618 -0.021 1.00 95.50 138 MET A N 1
ATOM 1037 C CA . MET A 1 138 ? -11.428 1.196 1.342 1.00 95.50 138 MET A CA 1
ATOM 1038 C C . MET A 1 138 ? -12.595 1.999 1.927 1.00 95.50 138 MET A C 1
ATOM 1040 O O . MET A 1 138 ? -13.474 1.410 2.549 1.00 95.50 138 MET A O 1
ATOM 1044 N N . ARG A 1 139 ? -12.650 3.316 1.697 1.00 96.06 139 ARG A N 1
ATOM 1045 C CA . ARG A 1 139 ? -13.779 4.161 2.131 1.00 96.06 139 ARG A CA 1
ATOM 1046 C C . ARG A 1 139 ? -15.087 3.766 1.447 1.00 96.06 139 ARG A C 1
ATOM 1048 O O . ARG A 1 139 ? -16.107 3.643 2.118 1.00 96.06 139 ARG A O 1
ATOM 1055 N N . ASP A 1 140 ? -15.038 3.501 0.146 1.00 93.81 140 ASP A N 1
ATOM 1056 C CA . ASP A 1 140 ? -16.209 3.094 -0.637 1.00 93.81 140 ASP A CA 1
ATOM 1057 C C . ASP A 1 140 ? -16.681 1.677 -0.263 1.00 93.81 140 ASP A C 1
ATOM 1059 O O . ASP A 1 140 ? -17.880 1.396 -0.212 1.00 93.81 140 ASP A O 1
ATOM 1063 N N . ALA A 1 141 ? -15.738 0.774 0.021 1.00 92.50 141 ALA A N 1
ATOM 1064 C CA . ALA A 1 141 ? -16.018 -0.609 0.388 1.00 92.50 141 ALA A CA 1
ATOM 1065 C C . ALA A 1 141 ? -16.499 -0.764 1.842 1.00 92.50 141 ALA A C 1
ATOM 1067 O O . ALA A 1 141 ? -17.207 -1.720 2.159 1.00 92.50 141 ALA A O 1
ATOM 1068 N N . PHE A 1 142 ? -16.149 0.164 2.732 1.00 93.50 142 PHE A N 1
ATOM 1069 C CA . PHE A 1 142 ? -16.502 0.101 4.152 1.00 93.50 142 PHE A CA 1
ATOM 1070 C C . PHE A 1 142 ? -17.108 1.423 4.641 1.00 93.50 142 PHE A C 1
ATOM 1072 O O . PHE A 1 142 ? -16.576 2.042 5.560 1.00 93.50 142 PHE A O 1
ATOM 1079 N N . PRO A 1 143 ? -18.268 1.844 4.101 1.00 93.00 143 PRO A N 1
ATOM 1080 C CA . PRO A 1 143 ? -18.838 3.168 4.369 1.00 93.00 143 PRO A CA 1
ATOM 1081 C C . PRO A 1 143 ? -19.281 3.377 5.825 1.00 93.00 143 PRO A C 1
ATOM 1083 O O . PRO A 1 143 ? -19.534 4.504 6.238 1.00 93.00 143 PRO A O 1
ATOM 1086 N N . ARG A 1 144 ? -19.395 2.299 6.616 1.00 94.06 144 ARG A N 1
ATOM 1087 C CA . ARG A 1 144 ? -19.702 2.371 8.055 1.00 94.06 144 ARG A CA 1
ATOM 1088 C C . ARG A 1 144 ? -18.481 2.684 8.920 1.00 94.06 144 ARG A C 1
ATOM 1090 O O . ARG A 1 144 ? -18.655 3.015 10.085 1.00 94.06 144 ARG A O 1
ATOM 1097 N N . SER A 1 145 ? -17.272 2.524 8.385 1.00 96.94 145 SER A N 1
ATOM 1098 C CA . SER A 1 145 ? -16.017 2.765 9.092 1.00 96.94 145 SER A CA 1
ATOM 1099 C C . SER A 1 145 ? -15.437 4.118 8.686 1.00 96.94 145 SER A C 1
ATOM 1101 O O . SER A 1 145 ? -15.437 4.488 7.512 1.00 96.94 145 SER A O 1
ATOM 1103 N N . ASN A 1 146 ? -14.902 4.855 9.659 1.00 97.88 146 ASN A N 1
ATOM 1104 C CA . ASN A 1 146 ? -14.100 6.037 9.373 1.00 97.88 146 ASN A CA 1
ATOM 1105 C C . ASN A 1 146 ? -12.658 5.619 9.047 1.00 97.88 146 ASN A C 1
ATOM 1107 O O . ASN A 1 146 ? -11.892 5.293 9.956 1.00 97.88 146 ASN A O 1
ATOM 1111 N N . VAL A 1 147 ? -12.299 5.638 7.760 1.00 98.38 147 VAL A N 1
ATOM 1112 C CA . VAL A 1 147 ? -10.952 5.291 7.283 1.00 98.38 147 VAL A CA 1
ATOM 1113 C C . VAL A 1 147 ? -10.099 6.551 7.110 1.00 98.38 147 VAL A C 1
ATOM 1115 O O . VAL A 1 147 ? -10.260 7.313 6.142 1.00 98.38 147 VAL A O 1
ATOM 1118 N N . THR A 1 148 ? -9.152 6.752 8.024 1.00 98.25 148 THR A N 1
ATOM 1119 C CA . THR A 1 148 ? -8.123 7.797 7.927 1.00 98.25 148 THR A CA 1
ATOM 1120 C C . THR A 1 148 ? -6.872 7.236 7.263 1.00 98.25 148 THR A C 1
ATOM 1122 O O . THR A 1 148 ? -6.573 6.052 7.392 1.00 98.25 148 THR A O 1
ATOM 1125 N N . ALA A 1 149 ? -6.160 8.070 6.504 1.00 98.25 149 ALA A N 1
ATOM 1126 C CA . ALA A 1 149 ? -4.993 7.631 5.751 1.00 98.25 149 ALA A CA 1
ATOM 1127 C C . ALA A 1 149 ? -3.865 8.659 5.817 1.00 98.25 149 ALA A C 1
ATOM 1129 O O . ALA A 1 149 ? -4.114 9.850 5.615 1.00 98.25 149 ALA A O 1
ATOM 1130 N N . ARG A 1 150 ? -2.630 8.192 6.028 1.00 98.06 150 ARG A N 1
ATOM 1131 C CA . ARG A 1 150 ? -1.415 9.013 5.942 1.00 98.06 150 ARG A CA 1
ATOM 1132 C C . ARG A 1 150 ? -0.387 8.367 5.016 1.00 98.06 150 ARG A C 1
ATOM 1134 O O . ARG A 1 150 ? 0.047 7.239 5.234 1.00 98.06 150 ARG A O 1
ATOM 1141 N N . ASN A 1 151 ? 0.027 9.100 3.987 1.00 98.38 151 ASN A N 1
ATOM 1142 C CA . ASN A 1 151 ? 1.141 8.695 3.137 1.00 98.38 151 ASN A CA 1
ATOM 1143 C C . ASN A 1 151 ? 2.453 9.231 3.730 1.00 98.38 151 ASN A C 1
ATOM 1145 O O . ASN A 1 151 ? 2.706 10.434 3.693 1.00 98.38 151 ASN A O 1
ATOM 1149 N N . GLY A 1 152 ? 3.260 8.341 4.305 1.00 97.75 152 GLY A N 1
ATOM 1150 C CA . GLY A 1 152 ? 4.563 8.638 4.901 1.00 97.75 152 GLY A CA 1
ATOM 1151 C C . GLY A 1 152 ? 5.743 8.384 3.959 1.00 97.75 152 GLY A C 1
ATOM 1152 O O . GLY A 1 152 ? 6.877 8.279 4.419 1.00 97.75 152 GLY A O 1
ATOM 1153 N N . ALA A 1 153 ? 5.508 8.220 2.654 1.00 97.88 153 ALA A N 1
ATOM 1154 C CA . ALA A 1 153 ? 6.564 7.889 1.707 1.00 97.88 153 ALA A CA 1
ATOM 1155 C C . ALA A 1 153 ? 7.525 9.051 1.432 1.00 97.88 153 ALA A C 1
ATOM 1157 O O . ALA A 1 153 ? 7.124 10.210 1.274 1.00 97.88 153 ALA A O 1
ATOM 1158 N N . LEU A 1 154 ? 8.804 8.699 1.288 1.00 96.88 154 LEU A N 1
ATOM 1159 C CA . LEU A 1 154 ? 9.891 9.631 1.025 1.00 96.88 154 LEU A CA 1
ATOM 1160 C C . LEU A 1 154 ? 10.561 9.269 -0.317 1.00 96.88 154 LEU A C 1
ATOM 1162 O O . LEU A 1 154 ? 11.162 8.194 -0.436 1.00 96.88 154 LEU A O 1
ATOM 1166 N N . PRO A 1 155 ? 10.456 10.126 -1.353 1.00 96.56 155 PRO A N 1
ATOM 1167 C CA . PRO A 1 155 ? 10.943 9.814 -2.694 1.00 96.56 155 PRO A CA 1
ATOM 1168 C C . PRO A 1 155 ? 12.422 9.447 -2.751 1.00 96.56 155 PRO A C 1
ATOM 1170 O O . PRO A 1 155 ? 13.245 10.084 -2.106 1.00 96.56 155 PRO A O 1
ATOM 1173 N N . ALA A 1 156 ? 12.759 8.471 -3.600 1.00 95.06 156 ALA A N 1
ATOM 1174 C CA . ALA A 1 156 ? 14.138 8.046 -3.859 1.00 95.06 156 ALA A CA 1
ATOM 1175 C C . ALA A 1 156 ? 14.916 7.586 -2.608 1.00 95.06 156 ALA A C 1
ATOM 1177 O O . ALA A 1 156 ? 16.142 7.677 -2.576 1.00 95.06 156 ALA A O 1
ATOM 1178 N N . THR A 1 157 ? 14.223 7.053 -1.596 1.00 96.38 157 THR A N 1
ATOM 1179 C CA . THR A 1 157 ? 14.862 6.577 -0.362 1.00 96.38 157 THR A CA 1
ATOM 1180 C C . THR A 1 157 ? 14.758 5.061 -0.193 1.00 96.38 157 THR A C 1
ATOM 1182 O O . THR A 1 157 ? 13.727 4.479 -0.538 1.00 96.38 157 THR A O 1
ATOM 1185 N N . PRO A 1 158 ? 15.821 4.401 0.304 1.00 96.75 158 PRO A N 1
ATOM 1186 C CA . PRO A 1 158 ? 15.797 2.977 0.613 1.00 96.75 158 PRO A CA 1
ATOM 1187 C C . PRO A 1 158 ? 15.177 2.715 1.990 1.00 96.75 158 PRO A C 1
ATOM 1189 O O . PRO A 1 158 ? 15.079 3.616 2.834 1.00 96.75 158 PRO A O 1
ATOM 1192 N N . SER A 1 159 ? 14.868 1.449 2.271 1.00 97.31 159 SER A N 1
ATOM 1193 C CA . SER A 1 159 ? 14.367 1.018 3.586 1.00 97.31 159 SER A CA 1
ATOM 1194 C C . SER A 1 159 ? 15.329 1.366 4.731 1.00 97.31 159 SER A C 1
ATOM 1196 O O . SER A 1 159 ? 14.898 1.628 5.855 1.00 97.31 159 SER A O 1
ATOM 1198 N N . ALA A 1 160 ? 16.633 1.444 4.436 1.00 96.56 160 ALA A N 1
ATOM 1199 C CA . ALA A 1 160 ? 17.677 1.849 5.374 1.00 96.56 160 ALA A CA 1
ATOM 1200 C C . ALA A 1 160 ? 17.422 3.217 6.005 1.00 96.56 160 ALA A C 1
ATOM 1202 O O . ALA A 1 160 ? 17.622 3.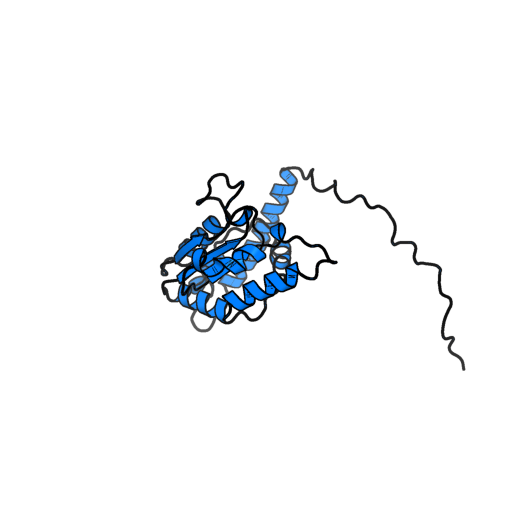382 7.208 1.00 96.56 160 ALA A O 1
ATOM 1203 N N . LEU A 1 161 ? 16.968 4.183 5.202 1.00 96.81 161 LEU A N 1
ATOM 1204 C CA . LEU A 1 161 ? 16.676 5.523 5.691 1.00 96.81 161 LEU A CA 1
ATOM 1205 C C . LEU A 1 161 ? 15.428 5.504 6.573 1.00 96.81 161 LEU A C 1
ATOM 1207 O O . LEU A 1 161 ? 15.473 5.996 7.696 1.00 96.81 161 LEU A O 1
ATOM 1211 N N . MET A 1 162 ? 14.352 4.863 6.106 1.00 97.50 162 MET A N 1
ATOM 1212 C CA . MET A 1 162 ? 13.099 4.754 6.860 1.00 97.50 162 MET A CA 1
ATOM 1213 C C . MET A 1 162 ? 13.296 4.078 8.219 1.00 97.50 162 MET A C 1
ATOM 1215 O O . MET A 1 162 ? 12.694 4.481 9.207 1.00 97.50 162 MET A O 1
ATOM 1219 N N . ASN A 1 163 ? 14.197 3.100 8.315 1.00 96.06 163 ASN A N 1
ATOM 1220 C CA . ASN A 1 163 ? 14.515 2.462 9.590 1.00 96.06 163 ASN A CA 1
ATOM 1221 C C . ASN A 1 163 ? 15.036 3.462 10.649 1.00 96.06 163 ASN A C 1
ATOM 1223 O O . ASN A 1 163 ? 14.774 3.289 11.840 1.00 96.06 163 ASN A O 1
ATOM 1227 N N . MET A 1 164 ? 15.737 4.521 10.227 1.00 95.88 164 MET A N 1
ATOM 1228 C CA . MET A 1 164 ? 16.264 5.559 11.122 1.00 95.88 164 MET A CA 1
ATOM 1229 C C . MET A 1 164 ? 15.210 6.593 11.535 1.00 95.88 164 MET A C 1
ATOM 1231 O O . MET A 1 164 ? 15.315 7.152 12.621 1.00 95.88 164 MET A O 1
ATOM 1235 N N . CYS A 1 165 ? 14.196 6.841 10.703 1.00 95.31 165 CYS A N 1
ATOM 1236 C CA . CYS A 1 165 ? 13.217 7.915 10.906 1.00 95.31 165 CYS A CA 1
ATOM 1237 C C . CYS A 1 165 ? 11.753 7.445 10.978 1.00 95.31 165 CYS A C 1
ATOM 1239 O O . CYS A 1 165 ? 10.850 8.274 10.901 1.00 95.31 165 CYS A O 1
ATOM 1241 N N . LEU A 1 166 ? 11.500 6.142 11.157 1.00 96.06 166 LEU A N 1
ATOM 1242 C CA . LEU A 1 166 ? 10.164 5.526 11.101 1.00 96.06 166 LEU A CA 1
ATOM 1243 C C . LEU A 1 166 ? 9.087 6.298 11.878 1.00 96.06 166 LEU A C 1
ATOM 1245 O O . LEU A 1 166 ? 8.017 6.564 11.345 1.00 96.06 166 LEU A O 1
ATOM 1249 N N . GLU A 1 167 ? 9.388 6.692 13.115 1.00 95.44 167 GLU A N 1
ATOM 1250 C CA . GLU A 1 167 ? 8.455 7.376 14.026 1.00 95.44 167 GLU A CA 1
ATOM 1251 C C . GLU A 1 167 ? 8.042 8.773 13.538 1.00 95.44 167 GLU A C 1
ATOM 1253 O O . GLU A 1 167 ? 7.016 9.301 13.949 1.00 95.44 167 GLU A O 1
ATOM 1258 N N . THR A 1 168 ? 8.813 9.382 12.636 1.00 96.50 168 THR A N 1
ATOM 1259 C CA . THR A 1 168 ? 8.439 10.644 11.988 1.00 96.50 168 THR A CA 1
ATOM 1260 C C . THR A 1 168 ? 7.416 10.422 10.872 1.00 96.50 168 THR A C 1
ATOM 1262 O O . THR A 1 168 ? 6.562 11.278 10.628 1.00 96.50 168 THR A O 1
ATOM 1265 N N . TYR A 1 169 ? 7.483 9.281 10.184 1.00 96.94 169 TYR A N 1
ATOM 1266 C CA . TYR A 1 169 ? 6.724 9.017 8.957 1.00 96.94 169 TYR A CA 1
ATOM 1267 C C . TYR A 1 169 ? 5.527 8.082 9.151 1.00 96.94 169 TYR A C 1
ATOM 1269 O O . TYR A 1 169 ? 4.651 8.043 8.289 1.00 96.94 169 TYR A O 1
ATOM 1277 N N . VAL A 1 170 ? 5.457 7.369 10.275 1.00 97.00 170 VAL A N 1
ATOM 1278 C CA . VAL A 1 170 ? 4.355 6.467 10.623 1.00 97.00 170 VAL A CA 1
ATOM 1279 C C . VAL A 1 170 ? 3.715 6.933 11.921 1.00 97.00 170 VAL A C 1
ATOM 1281 O O . VAL A 1 170 ? 4.401 7.127 12.921 1.00 97.00 170 VAL A O 1
ATOM 1284 N N . ASP A 1 171 ? 2.395 7.108 11.895 1.00 95.00 171 ASP A N 1
ATOM 1285 C CA . ASP A 1 171 ? 1.630 7.472 13.086 1.00 95.00 171 ASP A CA 1
ATOM 1286 C C . ASP A 1 171 ? 1.649 6.336 14.116 1.00 95.00 171 ASP A C 1
ATOM 1288 O O . ASP A 1 171 ? 1.603 5.150 13.772 1.00 95.00 171 ASP A O 1
ATOM 1292 N N . SER A 1 172 ? 1.685 6.696 15.398 1.00 92.56 172 SER A N 1
ATOM 1293 C CA . SER A 1 172 ? 1.534 5.718 16.469 1.00 92.56 172 SER A CA 1
ATOM 1294 C C . SER A 1 172 ? 0.128 5.107 16.440 1.00 92.56 172 SER A C 1
ATOM 1296 O O . SER A 1 172 ? -0.868 5.796 16.224 1.00 92.56 172 SER A O 1
ATOM 1298 N N . GLY A 1 173 ? 0.042 3.792 16.658 1.00 92.00 173 GLY A N 1
ATOM 1299 C CA . GLY A 1 173 ? -1.238 3.078 16.687 1.00 92.00 173 GLY A CA 1
ATOM 1300 C C . GLY A 1 173 ? -1.862 2.793 15.317 1.00 92.00 173 GLY A C 1
ATOM 1301 O O . GLY A 1 173 ? -3.052 2.501 15.264 1.00 92.00 173 GLY A O 1
ATOM 1302 N N . ILE A 1 174 ? -1.086 2.857 14.228 1.00 96.56 174 ILE A N 1
ATOM 1303 C CA . ILE A 1 174 ? -1.586 2.544 12.886 1.00 96.56 174 ILE A CA 1
ATOM 1304 C C . ILE A 1 174 ? -2.130 1.108 12.782 1.00 96.56 174 ILE A C 1
ATOM 1306 O O . ILE A 1 174 ? -1.485 0.154 13.223 1.00 96.56 174 ILE A O 1
ATOM 1310 N N . ASP A 1 175 ? -3.305 0.929 12.171 1.00 97.94 175 ASP A N 1
ATOM 1311 C CA . ASP A 1 175 ? -3.958 -0.385 12.079 1.00 97.94 175 ASP A CA 1
ATOM 1312 C C . ASP A 1 175 ? -3.483 -1.205 10.872 1.00 97.94 175 ASP A C 1
ATOM 1314 O O . ASP A 1 175 ? -3.361 -2.432 10.951 1.00 97.94 175 ASP A O 1
ATOM 1318 N N . LEU A 1 176 ? -3.219 -0.538 9.743 1.00 97.94 176 LEU A N 1
ATOM 1319 C CA . LEU A 1 176 ? -2.729 -1.161 8.512 1.00 97.94 176 LEU A CA 1
ATOM 1320 C C . LEU A 1 176 ? -1.652 -0.299 7.852 1.00 97.94 176 LEU A C 1
ATOM 1322 O O . LEU A 1 176 ? -1.930 0.793 7.366 1.00 97.94 176 LEU A O 1
ATOM 1326 N N . LEU A 1 177 ? -0.434 -0.831 7.766 1.00 98.31 177 LEU A N 1
ATOM 1327 C CA . LEU A 1 177 ? 0.692 -0.174 7.108 1.00 98.31 177 LEU A CA 1
ATOM 1328 C C . LEU A 1 177 ? 1.109 -0.946 5.851 1.00 98.31 177 LEU A C 1
ATOM 1330 O O . LEU A 1 177 ? 1.472 -2.121 5.922 1.00 98.31 177 LEU A O 1
ATOM 1334 N N . PHE A 1 178 ? 1.097 -0.272 4.704 1.00 98.25 178 PHE A N 1
ATOM 1335 C CA . PHE A 1 178 ? 1.713 -0.751 3.471 1.00 98.25 178 PHE A CA 1
ATOM 1336 C C . PHE A 1 178 ? 3.199 -0.373 3.445 1.00 98.25 178 PHE A C 1
ATOM 1338 O O . PHE A 1 178 ? 3.565 0.744 3.806 1.00 98.25 178 PHE A O 1
ATOM 1345 N N . VAL A 1 179 ? 4.055 -1.296 3.002 1.00 97.88 179 VAL A N 1
ATOM 1346 C CA . VAL A 1 179 ? 5.515 -1.115 2.983 1.00 97.88 179 VAL A CA 1
ATOM 1347 C C . VAL A 1 179 ? 6.054 -1.446 1.596 1.00 97.88 179 VAL A C 1
ATOM 1349 O O . VAL A 1 179 ? 5.932 -2.584 1.145 1.00 97.88 179 VAL A O 1
ATOM 1352 N N . GLU A 1 180 ? 6.677 -0.477 0.928 1.00 97.19 180 GLU A N 1
ATOM 1353 C CA . GLU A 1 180 ? 7.148 -0.610 -0.455 1.00 97.19 180 GLU A CA 1
ATOM 1354 C C . GLU A 1 180 ? 8.569 -0.055 -0.617 1.00 97.19 180 GLU A C 1
ATOM 1356 O O . GLU A 1 180 ? 8.775 1.151 -0.633 1.00 97.19 180 GLU A O 1
ATOM 1361 N N . TYR A 1 181 ? 9.559 -0.942 -0.749 1.00 97.19 181 TYR A N 1
ATOM 1362 C CA . TYR A 1 181 ? 10.952 -0.554 -1.026 1.00 97.19 181 TYR A CA 1
ATOM 1363 C C . TYR A 1 181 ? 11.627 -1.453 -2.067 1.00 97.19 181 TYR A C 1
ATOM 1365 O O . TYR A 1 181 ? 12.837 -1.371 -2.259 1.00 97.19 181 TYR A O 1
ATOM 1373 N N . CYS A 1 182 ? 10.878 -2.318 -2.761 1.00 92.12 182 CYS A N 1
ATOM 1374 C CA . CYS A 1 182 ? 11.459 -3.300 -3.681 1.00 92.12 182 CYS A CA 1
ATOM 1375 C C . CYS A 1 182 ? 12.233 -2.631 -4.826 1.00 92.12 182 CYS A C 1
ATOM 1377 O O . CYS A 1 182 ? 13.302 -3.105 -5.204 1.00 92.12 182 CYS A O 1
ATOM 1379 N N . ALA A 1 183 ? 11.719 -1.518 -5.358 1.00 92.56 183 ALA A N 1
ATOM 1380 C CA . ALA A 1 183 ? 12.398 -0.775 -6.417 1.00 92.56 183 ALA A CA 1
ATOM 1381 C C . ALA A 1 183 ? 13.606 0.022 -5.894 1.00 92.56 183 ALA A C 1
ATOM 1383 O O . ALA A 1 183 ? 14.600 0.164 -6.601 1.00 92.56 183 ALA A O 1
ATOM 1384 N N . ASN A 1 184 ? 13.529 0.535 -4.662 1.00 95.44 184 ASN A N 1
ATOM 1385 C CA . ASN A 1 184 ? 14.555 1.395 -4.069 1.00 95.44 184 ASN A CA 1
ATOM 1386 C C . ASN A 1 184 ? 15.740 0.616 -3.493 1.00 95.44 184 ASN A C 1
ATOM 1388 O O . ASN A 1 184 ? 16.881 1.046 -3.644 1.00 95.44 184 ASN A O 1
ATOM 1392 N N . ASP A 1 185 ? 15.479 -0.522 -2.856 1.00 95.19 185 ASP A N 1
ATOM 1393 C CA . ASP A 1 185 ? 16.529 -1.407 -2.351 1.00 95.19 185 ASP A CA 1
ATOM 1394 C C . ASP A 1 185 ? 17.130 -2.241 -3.501 1.00 95.19 185 ASP A C 1
ATOM 1396 O O . ASP A 1 185 ? 18.307 -2.604 -3.476 1.00 95.19 185 ASP A O 1
ATOM 1400 N N . GLY A 1 186 ? 16.359 -2.494 -4.560 1.00 90.31 186 GLY A N 1
ATOM 1401 C CA . GLY A 1 186 ? 16.802 -3.287 -5.702 1.00 90.31 186 GLY A CA 1
ATOM 1402 C C . GLY A 1 186 ? 16.909 -4.782 -5.382 1.00 90.31 186 GLY A C 1
ATOM 1403 O O . GLY A 1 186 ? 16.446 -5.259 -4.348 1.00 90.31 186 GLY A O 1
ATOM 1404 N N . SER A 1 187 ? 17.494 -5.546 -6.308 1.00 84.19 187 SER A N 1
ATOM 1405 C CA . SER A 1 187 ? 17.479 -7.020 -6.278 1.00 84.19 187 SER A CA 1
ATOM 1406 C C . SER A 1 187 ? 18.840 -7.662 -6.569 1.00 84.19 187 SER A C 1
ATOM 1408 O O . SER A 1 187 ? 18.918 -8.687 -7.238 1.00 84.19 187 SER A O 1
ATOM 1410 N N . ASP A 1 188 ? 19.923 -7.078 -6.054 1.00 88.88 188 ASP A N 1
ATOM 1411 C CA . ASP A 1 188 ? 21.256 -7.679 -6.174 1.00 88.88 188 ASP A CA 1
ATOM 1412 C C . ASP A 1 188 ? 21.349 -8.973 -5.332 1.00 88.88 188 ASP A C 1
ATOM 1414 O O . ASP A 1 188 ? 21.308 -8.897 -4.099 1.00 88.88 188 ASP A O 1
ATOM 1418 N N . PRO A 1 189 ? 21.493 -10.163 -5.954 1.00 86.00 189 PRO A N 1
ATOM 1419 C CA . PRO A 1 189 ? 21.550 -11.435 -5.233 1.00 86.00 189 PRO A CA 1
ATOM 1420 C C . PRO A 1 189 ? 22.824 -11.599 -4.390 1.00 86.00 189 PRO A C 1
ATOM 1422 O O . PRO A 1 189 ? 22.876 -12.470 -3.516 1.00 86.00 189 PRO A O 1
ATOM 1425 N N . HIS A 1 190 ? 23.857 -10.790 -4.635 1.00 92.00 190 HIS A N 1
ATOM 1426 C CA . HIS A 1 190 ? 25.097 -10.799 -3.862 1.00 92.00 190 HIS A CA 1
ATOM 1427 C C . HIS A 1 190 ? 25.041 -9.853 -2.655 1.00 92.00 190 HIS A C 1
ATOM 1429 O O . HIS A 1 190 ? 25.841 -9.996 -1.724 1.00 92.00 190 HIS A O 1
ATOM 1435 N N . ASP A 1 191 ? 24.064 -8.945 -2.609 1.00 90.75 191 ASP A N 1
ATOM 1436 C CA . ASP A 1 191 ? 23.878 -8.022 -1.498 1.00 90.75 191 ASP A CA 1
ATOM 1437 C C . ASP A 1 191 ? 23.123 -8.685 -0.338 1.00 90.75 191 ASP A C 1
ATOM 1439 O O . ASP A 1 191 ? 21.906 -8.869 -0.340 1.00 90.75 191 ASP A O 1
ATOM 1443 N N . ARG A 1 192 ? 23.871 -9.023 0.716 1.00 91.19 192 ARG A N 1
ATOM 1444 C CA . ARG A 1 192 ? 23.315 -9.577 1.961 1.00 91.19 192 ARG A CA 1
ATOM 1445 C C . ARG A 1 192 ? 22.957 -8.515 2.998 1.00 91.19 192 ARG A C 1
ATOM 1447 O O . ARG A 1 192 ? 22.485 -8.873 4.078 1.00 91.19 192 ARG A O 1
ATOM 1454 N N . VAL A 1 193 ? 23.235 -7.242 2.733 1.00 93.25 193 VAL A N 1
ATOM 1455 C CA . VAL A 1 193 ? 22.999 -6.131 3.659 1.00 93.25 193 VAL A CA 1
ATOM 1456 C C . VAL A 1 193 ? 21.575 -5.622 3.499 1.00 93.25 193 VAL A C 1
ATOM 1458 O O . VAL A 1 193 ? 20.854 -5.558 4.494 1.00 93.25 193 VAL A O 1
ATOM 1461 N N . LYS A 1 194 ? 21.134 -5.328 2.272 1.00 92.75 194 LYS A N 1
ATOM 1462 C CA . LYS A 1 194 ? 19.800 -4.754 2.030 1.00 92.75 194 LYS A CA 1
ATOM 1463 C C . LYS A 1 194 ? 18.649 -5.623 2.555 1.00 92.75 194 LYS A C 1
ATOM 1465 O O . LYS A 1 194 ? 17.819 -5.084 3.287 1.00 92.75 194 LYS A O 1
ATOM 1470 N N . PRO A 1 195 ? 18.624 -6.958 2.349 1.00 93.75 195 PRO A N 1
ATOM 1471 C CA . PRO A 1 195 ? 17.579 -7.799 2.935 1.00 93.75 195 PRO A CA 1
ATOM 1472 C C . PRO A 1 195 ? 17.547 -7.747 4.469 1.00 93.75 195 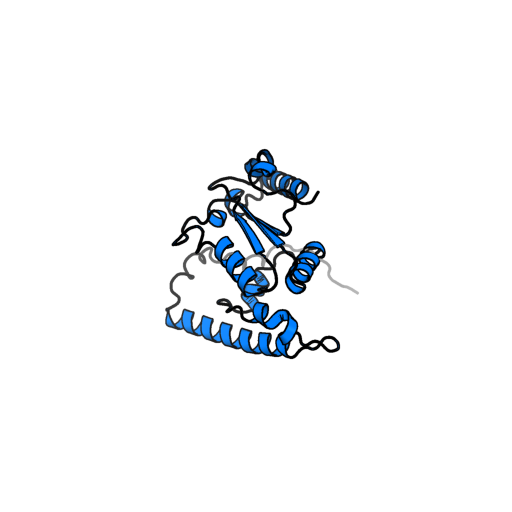PRO A C 1
ATOM 1474 O O . PRO A 1 195 ? 16.473 -7.715 5.061 1.00 93.75 195 PRO A O 1
ATOM 1477 N N . LYS A 1 196 ? 18.714 -7.679 5.130 1.00 95.44 196 LYS A N 1
ATOM 1478 C CA . LYS A 1 196 ? 18.800 -7.562 6.598 1.00 95.44 196 LYS A CA 1
ATOM 1479 C C . LYS 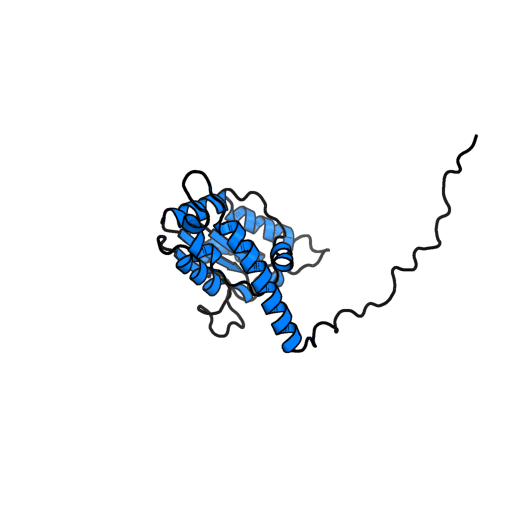A 1 196 ? 18.304 -6.210 7.095 1.00 95.44 196 LYS A C 1
ATOM 1481 O O . LYS A 1 196 ? 17.742 -6.118 8.183 1.00 95.44 196 LYS A O 1
ATOM 1486 N N . VAL A 1 197 ? 18.543 -5.149 6.331 1.00 95.50 197 VAL A N 1
ATOM 1487 C CA . VAL A 1 197 ? 18.038 -3.812 6.647 1.00 95.50 197 VAL A CA 1
ATOM 1488 C C . VAL A 1 197 ? 16.517 -3.772 6.514 1.00 95.50 197 VAL A C 1
ATOM 1490 O O . VAL A 1 197 ? 15.849 -3.309 7.438 1.00 95.50 197 VAL A O 1
ATOM 1493 N N . TYR A 1 198 ? 15.970 -4.345 5.442 1.00 96.38 198 TYR A N 1
ATOM 1494 C CA . TYR A 1 198 ? 14.527 -4.483 5.267 1.00 96.38 198 TYR A CA 1
ATOM 1495 C C . TYR A 1 198 ? 13.900 -5.335 6.386 1.00 96.38 198 TYR A C 1
ATOM 1497 O O . TYR A 1 198 ? 12.897 -4.945 6.978 1.00 96.38 198 TYR A O 1
ATOM 1505 N N . GLU A 1 199 ? 14.533 -6.450 6.768 1.00 96.12 199 GLU A N 1
ATOM 1506 C CA . GLU A 1 199 ? 14.101 -7.276 7.904 1.00 96.12 199 GLU A CA 1
ATOM 1507 C C . GLU A 1 199 ? 14.059 -6.479 9.217 1.00 96.12 199 GLU A C 1
ATOM 1509 O O . GLU A 1 199 ? 13.099 -6.594 9.980 1.00 96.12 199 GLU A O 1
ATOM 1514 N N . ARG A 1 200 ? 15.075 -5.649 9.492 1.00 96.88 200 ARG A N 1
ATOM 1515 C CA . ARG A 1 200 ? 15.104 -4.787 10.685 1.00 96.88 200 ARG A CA 1
ATOM 1516 C C . ARG A 1 200 ? 13.947 -3.794 10.699 1.00 96.88 200 ARG A C 1
ATOM 1518 O O . ARG A 1 200 ? 13.306 -3.661 11.738 1.00 96.88 200 ARG A O 1
ATOM 1525 N N . LEU A 1 201 ? 13.650 -3.166 9.560 1.00 97.44 201 LEU A N 1
ATOM 1526 C CA . LEU A 1 201 ? 12.497 -2.277 9.419 1.00 97.44 201 LEU A CA 1
ATOM 1527 C C . LEU A 1 201 ? 11.190 -3.023 9.725 1.00 97.44 201 LEU A C 1
ATOM 1529 O O . LEU A 1 201 ? 10.400 -2.560 10.544 1.00 97.44 201 LEU A O 1
ATOM 1533 N N . LEU A 1 202 ? 10.985 -4.208 9.138 1.00 96.06 202 LEU A N 1
ATOM 1534 C CA . LEU A 1 202 ? 9.791 -5.017 9.405 1.00 96.06 202 LEU A CA 1
ATOM 1535 C C . LEU A 1 202 ? 9.674 -5.411 10.880 1.00 96.06 202 LEU A C 1
ATOM 1537 O O . LEU A 1 202 ? 8.588 -5.347 11.447 1.00 96.06 202 LEU A O 1
ATOM 1541 N N . ARG A 1 203 ? 10.781 -5.795 11.526 1.00 96.25 203 ARG A N 1
ATOM 1542 C CA . ARG A 1 203 ? 10.788 -6.099 12.964 1.00 96.25 203 ARG A CA 1
ATOM 1543 C C . ARG A 1 203 ? 10.402 -4.877 13.792 1.00 96.25 203 ARG A C 1
ATOM 1545 O O . ARG A 1 203 ? 9.597 -5.035 14.699 1.00 96.25 203 ARG A O 1
ATOM 1552 N N . LYS A 1 204 ? 10.914 -3.687 13.459 1.00 95.19 204 LYS A N 1
ATOM 1553 C CA . LYS A 1 204 ? 10.554 -2.434 14.140 1.00 95.19 204 LYS A CA 1
ATOM 1554 C C . LYS A 1 204 ? 9.059 -2.112 14.000 1.00 95.19 204 LYS A C 1
ATOM 1556 O O . LYS A 1 204 ? 8.457 -1.649 14.954 1.00 95.19 204 LYS A O 1
ATOM 1561 N N . ILE A 1 205 ? 8.463 -2.388 12.839 1.00 95.62 205 ILE A N 1
ATOM 1562 C CA . ILE A 1 205 ? 7.029 -2.165 12.569 1.00 95.62 205 ILE A CA 1
ATOM 1563 C C . ILE A 1 205 ? 6.128 -3.175 13.302 1.00 95.62 205 ILE A C 1
ATOM 1565 O O . ILE A 1 205 ? 4.990 -2.859 13.634 1.00 95.62 205 ILE A O 1
ATOM 1569 N N . LEU A 1 206 ? 6.586 -4.418 13.478 1.00 92.12 206 LEU A N 1
ATOM 1570 C CA . LEU A 1 206 ? 5.743 -5.517 13.966 1.00 92.12 206 LEU A CA 1
ATOM 1571 C C . LEU A 1 206 ? 5.761 -5.723 15.487 1.00 92.12 206 LEU A C 1
ATOM 1573 O O . LEU A 1 206 ? 4.915 -6.499 15.963 1.00 92.12 206 LEU A O 1
ATOM 1577 N N . GLN A 1 207 ? 6.714 -5.097 16.184 1.00 81.88 207 GLN A N 1
ATOM 1578 C CA . GLN A 1 207 ? 6.820 -5.050 17.648 1.00 81.88 207 GLN A CA 1
ATOM 1579 C C . GLN A 1 207 ? 5.667 -4.255 18.258 1.00 81.88 207 GLN A C 1
ATOM 1581 O O . GLN A 1 207 ? 5.134 -4.751 19.274 1.00 81.88 207 GLN A O 1
#

Sequence (207 aa):
MPRPRPALAAALLLALCGAAAAADAAADMSDAAKERSRAAASEQWHGRLHRLAALRVDDFSVADLLGPVLRHRYELPPTQVKKSLVYLGANQRLRRVVHDLLVGRPISIGAIGGSITHGAKASKIGETDWFSLVTRYMRDAFPRSNVTARNGALPATPSALMNMCLETYVDSGIDLLFVEYCANDGSDPHDRVKPKVYERLLRKILQ

pLDDT: mean 84.16, std 20.67, range [26.92, 98.62]

Radius of gyration: 23.17 Å; chains: 1; bounding box: 56×75×48 Å

Secondary structure (DSSP, 8-state):
----------S---SS------SSTTS---HHHHHHHHHHHHHHHHHHHHHHHT-EETTEEHHHHHHHHHT---SS-HHHHHHT-S-----HHHHHHHHHHHTT--EEEEEEESHHHHTTT-SSTTTTSHHHHHHHHHHHH-TTS-EEEEE---TT--HHHHHHHHHHHS-TT-SEEEEE-HHHH---TT-SSHHHHHHHHHHHHH-

Organism: NCBI:txid307507

InterPro domains:
  IPR036514 SGNH hydrolase superfamily [G3DSA:3.40.50.1110] (108-207)